Protein AF-A0A3C1DEY9-F1 (afdb_monomer_lite)

Structure (mmCIF, N/CA/C/O backbone):
data_AF-A0A3C1DEY9-F1
#
_entry.id   AF-A0A3C1DEY9-F1
#
loop_
_atom_site.group_PDB
_atom_site.id
_atom_site.type_symbol
_atom_site.label_atom_id
_atom_site.label_alt_id
_atom_site.label_comp_id
_atom_site.label_asym_id
_atom_site.label_entity_id
_atom_site.label_seq_id
_atom_site.pdbx_PDB_ins_code
_atom_site.Cartn_x
_atom_site.Cartn_y
_atom_site.Cartn_z
_atom_site.occupancy
_atom_site.B_iso_or_equiv
_atom_site.auth_seq_id
_atom_site.auth_comp_id
_atom_site.auth_asym_id
_atom_site.auth_atom_id
_atom_site.pdbx_PDB_model_num
ATOM 1 N N . MET A 1 1 ? -14.483 -5.234 -18.537 1.00 51.56 1 MET A N 1
ATOM 2 C CA . MET A 1 1 ? -13.627 -6.431 -18.690 1.00 51.56 1 MET A CA 1
ATOM 3 C C . MET A 1 1 ? -12.229 -5.991 -18.308 1.00 51.56 1 MET A C 1
ATOM 5 O O . MET A 1 1 ? -11.799 -4.978 -18.837 1.00 51.56 1 MET A O 1
ATOM 9 N N . PHE A 1 2 ? -11.578 -6.647 -17.345 1.00 63.66 2 PHE A N 1
ATOM 10 C CA . PHE A 1 2 ? -10.194 -6.315 -16.998 1.00 63.66 2 PHE A CA 1
ATOM 11 C C . PHE A 1 2 ? -9.301 -6.961 -18.046 1.00 63.66 2 PHE A C 1
ATOM 13 O O . PHE A 1 2 ? -9.326 -8.178 -18.233 1.00 63.66 2 PHE A O 1
ATOM 20 N N . GLU A 1 3 ? -8.592 -6.140 -18.804 1.00 71.00 3 GLU A N 1
ATOM 21 C CA . GLU A 1 3 ? -7.697 -6.625 -19.841 1.00 71.00 3 GLU A CA 1
ATOM 22 C C . GLU A 1 3 ? -6.324 -6.835 -19.210 1.00 71.00 3 GLU A C 1
ATOM 24 O O . GLU A 1 3 ? -5.733 -5.907 -18.662 1.00 71.00 3 GLU A O 1
ATOM 29 N N . ASN A 1 4 ? -5.811 -8.067 -19.277 1.00 87.88 4 ASN A N 1
ATOM 30 C CA . ASN A 1 4 ? -4.454 -8.432 -18.856 1.00 87.88 4 ASN A CA 1
ATOM 31 C C . ASN A 1 4 ? -3.419 -7.877 -19.851 1.00 87.88 4 ASN A C 1
ATOM 33 O O . ASN A 1 4 ? -2.656 -8.615 -20.478 1.00 87.88 4 ASN A O 1
ATOM 37 N N . ARG A 1 5 ? -3.458 -6.561 -20.057 1.00 87.31 5 ARG A N 1
ATOM 38 C CA . ARG A 1 5 ? -2.679 -5.847 -21.053 1.00 87.31 5 ARG A CA 1
ATOM 39 C C . ARG A 1 5 ? -1.307 -5.519 -20.489 1.00 87.31 5 ARG A C 1
ATOM 41 O O . ARG A 1 5 ? -1.174 -4.888 -19.445 1.00 87.31 5 ARG A O 1
ATOM 48 N N . GLN A 1 6 ? -0.280 -5.924 -21.219 1.00 86.75 6 GLN A N 1
ATOM 49 C CA . GLN A 1 6 ? 1.092 -5.549 -20.918 1.00 86.75 6 GLN A CA 1
ATOM 50 C C . GLN A 1 6 ? 1.348 -4.109 -21.377 1.00 86.75 6 GLN A C 1
ATOM 52 O O . GLN A 1 6 ? 1.085 -3.772 -22.532 1.00 86.75 6 GLN A O 1
ATOM 57 N N . LEU A 1 7 ? 1.866 -3.269 -20.477 1.00 85.06 7 LEU A N 1
ATOM 58 C CA . LEU A 1 7 ? 2.210 -1.877 -20.787 1.00 85.06 7 LEU A CA 1
ATOM 59 C C . LEU A 1 7 ? 3.658 -1.750 -21.277 1.00 85.06 7 LEU A C 1
ATOM 61 O O . LEU A 1 7 ? 3.908 -1.174 -22.334 1.00 85.06 7 LEU A O 1
ATOM 65 N N . PHE A 1 8 ? 4.608 -2.300 -20.518 1.00 86.12 8 PHE A N 1
ATOM 66 C CA . PHE A 1 8 ? 6.038 -2.291 -20.827 1.00 86.12 8 PHE A CA 1
ATOM 67 C C . PHE A 1 8 ? 6.768 -3.386 -20.047 1.00 86.12 8 PHE A C 1
ATOM 69 O O . PHE A 1 8 ? 6.361 -3.752 -18.944 1.00 86.12 8 PHE A O 1
ATOM 76 N N . ASP A 1 9 ? 7.865 -3.867 -20.622 1.00 91.38 9 ASP A N 1
ATOM 77 C CA . ASP A 1 9 ? 8.868 -4.673 -19.939 1.00 91.38 9 ASP A CA 1
ATOM 78 C C . ASP A 1 9 ? 9.955 -3.761 -19.383 1.00 91.38 9 ASP A C 1
ATOM 80 O O . ASP A 1 9 ? 10.399 -2.806 -20.028 1.00 91.38 9 ASP A O 1
ATOM 84 N N . PHE A 1 10 ? 10.409 -4.051 -18.171 1.00 93.88 10 PHE A N 1
ATOM 85 C CA . PHE A 1 10 ? 11.432 -3.264 -17.505 1.00 93.88 10 PHE A CA 1
ATOM 86 C C . PHE A 1 10 ? 12.257 -4.125 -16.557 1.00 93.88 10 PHE A C 1
ATOM 88 O O . PHE A 1 10 ? 11.816 -5.169 -16.082 1.00 93.88 10 PHE A O 1
ATOM 95 N N . GLU A 1 11 ? 13.457 -3.653 -16.258 1.00 96.38 11 GLU A N 1
ATOM 96 C CA . GLU A 1 11 ? 14.265 -4.151 -15.152 1.00 96.38 11 GLU A CA 1
ATOM 97 C C . GLU A 1 11 ? 14.227 -3.155 -13.994 1.00 96.38 11 GLU A C 1
ATOM 99 O O . GLU A 1 11 ? 14.067 -1.945 -14.191 1.00 96.38 11 GLU A O 1
ATOM 104 N N . VAL A 1 12 ? 14.394 -3.664 -12.779 1.00 97.06 12 VAL A N 1
ATOM 105 C CA . VAL A 1 12 ? 14.410 -2.875 -11.551 1.00 97.06 12 VAL A CA 1
ATOM 106 C C . VAL A 1 12 ? 15.446 -3.448 -10.596 1.00 97.06 12 VAL A C 1
ATOM 108 O O . VAL A 1 12 ? 15.517 -4.657 -10.397 1.00 97.06 12 VAL A O 1
ATOM 111 N N . GLU A 1 13 ? 16.253 -2.576 -10.002 1.00 97.50 13 GLU A N 1
ATOM 112 C CA . GLU A 1 13 ? 17.138 -2.919 -8.892 1.00 97.50 13 GLU A CA 1
ATOM 113 C C . GLU A 1 13 ? 16.317 -2.938 -7.592 1.00 97.50 13 GLU A C 1
ATOM 115 O O . GLU A 1 13 ? 15.860 -1.868 -7.175 1.00 97.50 13 GLU A O 1
ATOM 120 N N . PRO A 1 14 ? 16.111 -4.100 -6.937 1.00 96.31 14 PRO A N 1
ATOM 121 C CA . PRO A 1 14 ? 15.191 -4.202 -5.805 1.00 96.31 14 PRO A CA 1
ATOM 122 C C . PRO A 1 14 ? 15.548 -3.264 -4.654 1.00 96.31 14 PRO A C 1
ATOM 124 O O . PRO A 1 14 ? 14.669 -2.600 -4.129 1.00 96.31 14 PRO A O 1
ATOM 127 N N . GLU A 1 15 ? 16.832 -3.126 -4.314 1.00 95.31 15 GLU A N 1
ATOM 128 C CA . GLU A 1 15 ? 17.271 -2.315 -3.170 1.00 95.31 15 GLU A CA 1
ATOM 129 C C . GLU A 1 15 ? 17.019 -0.811 -3.353 1.00 95.31 15 GLU A C 1
ATOM 131 O O . GLU A 1 15 ? 16.688 -0.107 -2.398 1.00 95.31 15 GLU A O 1
ATOM 136 N N . THR A 1 16 ? 17.178 -0.295 -4.576 1.00 94.88 16 THR A N 1
ATOM 137 C CA . THR A 1 16 ? 17.128 1.153 -4.842 1.00 94.88 16 THR A CA 1
ATOM 138 C C . THR A 1 16 ? 15.859 1.589 -5.572 1.00 94.88 16 THR A C 1
ATOM 140 O O . THR A 1 16 ? 15.564 2.790 -5.641 1.00 94.88 16 THR A O 1
ATOM 143 N N . GLY A 1 17 ? 15.132 0.650 -6.179 1.00 96.31 17 GLY A N 1
ATOM 144 C CA . GLY A 1 17 ? 14.029 0.895 -7.104 1.00 96.31 17 GLY A CA 1
ATOM 145 C C . GLY A 1 17 ? 14.421 1.610 -8.393 1.00 96.31 17 GLY A C 1
ATOM 146 O O . GLY A 1 17 ? 13.546 2.137 -9.079 1.00 96.31 17 GLY A O 1
ATOM 147 N N . LYS A 1 18 ? 15.718 1.687 -8.722 1.00 97.25 18 LYS A N 1
ATOM 148 C CA . LYS A 1 18 ? 16.167 2.203 -10.017 1.00 97.25 18 LYS A CA 1
ATOM 149 C C . LYS A 1 18 ? 15.667 1.266 -11.109 1.00 97.25 18 LYS A C 1
ATOM 151 O O . LYS A 1 18 ? 15.978 0.080 -11.086 1.00 97.25 18 LYS A O 1
ATOM 156 N N . ALA A 1 19 ? 14.911 1.811 -12.053 1.00 95.50 19 ALA A N 1
ATOM 157 C CA . ALA A 1 19 ? 14.259 1.040 -13.096 1.00 95.50 19 ALA A CA 1
ATOM 158 C C . ALA A 1 19 ? 14.648 1.527 -14.494 1.00 95.50 19 ALA A C 1
ATOM 160 O O . ALA A 1 19 ? 14.899 2.719 -14.711 1.00 95.50 19 ALA A O 1
ATOM 161 N N . ARG A 1 20 ? 14.682 0.592 -15.443 1.00 94.44 20 ARG A N 1
ATOM 162 C CA . ARG A 1 20 ? 14.975 0.849 -16.853 1.00 94.44 20 ARG A CA 1
ATOM 163 C C . ARG A 1 20 ? 14.011 0.068 -17.732 1.00 94.44 20 ARG A C 1
ATOM 165 O O . ARG A 1 20 ? 13.875 -1.139 -17.579 1.00 94.44 20 ARG A O 1
ATOM 172 N N . VAL A 1 21 ? 13.378 0.758 -18.672 1.00 90.62 21 VAL A N 1
ATOM 173 C CA . VAL A 1 21 ? 12.510 0.130 -19.669 1.00 90.62 21 VAL A CA 1
ATOM 174 C C . VAL A 1 21 ? 13.354 -0.681 -20.651 1.00 90.62 21 VAL A C 1
ATOM 176 O O . VAL A 1 21 ? 14.412 -0.232 -21.100 1.00 90.62 21 VAL A O 1
ATOM 179 N N . LEU A 1 22 ? 12.888 -1.892 -20.936 1.00 90.69 22 LEU A N 1
ATOM 180 C CA . LEU A 1 22 ? 13.461 -2.816 -21.910 1.00 90.69 22 LEU A CA 1
ATOM 181 C C . LEU A 1 22 ? 12.685 -2.743 -23.224 1.00 90.69 22 LEU A C 1
ATOM 183 O O . LEU A 1 22 ? 13.294 -2.579 -24.277 1.00 90.69 22 LEU A O 1
ATOM 187 N N . ASP A 1 23 ? 11.357 -2.813 -23.135 1.00 82.69 23 ASP A N 1
ATOM 188 C CA . ASP A 1 23 ? 10.440 -2.710 -24.267 1.00 82.69 23 ASP A CA 1
ATOM 189 C C . ASP A 1 23 ? 9.136 -2.026 -23.827 1.00 82.69 23 ASP A C 1
ATOM 191 O O . ASP A 1 23 ? 8.697 -2.182 -22.689 1.00 82.69 23 ASP A O 1
ATOM 195 N N . ALA A 1 24 ? 8.512 -1.256 -24.714 1.00 71.50 24 ALA A N 1
ATOM 196 C CA . ALA A 1 24 ? 7.248 -0.558 -24.465 1.00 71.50 24 ALA A CA 1
ATOM 197 C C . ALA A 1 24 ? 6.265 -0.836 -25.614 1.00 71.50 24 ALA A C 1
ATOM 199 O O . ALA A 1 24 ? 5.925 0.071 -26.377 1.00 71.50 24 ALA A O 1
ATOM 200 N N . PRO A 1 25 ? 5.810 -2.093 -25.767 1.00 60.09 25 PRO A N 1
ATOM 201 C CA . PRO A 1 25 ? 5.144 -2.561 -26.979 1.00 60.09 25 PRO A CA 1
ATOM 202 C C . PRO A 1 25 ? 3.767 -1.928 -27.230 1.00 60.09 25 PRO A C 1
ATOM 204 O O . PRO A 1 25 ? 3.191 -2.145 -28.295 1.00 60.09 25 PRO A O 1
ATOM 207 N N . CYS A 1 26 ? 3.194 -1.183 -26.273 1.00 56.75 26 CYS A N 1
ATOM 208 C CA . CYS A 1 26 ? 1.772 -0.847 -26.335 1.00 56.75 26 CYS A CA 1
ATOM 209 C C . CYS A 1 26 ? 1.335 0.507 -25.774 1.00 56.75 26 CYS A C 1
ATOM 211 O O . CYS A 1 26 ? 0.144 0.655 -25.537 1.00 56.75 26 CYS A O 1
ATOM 213 N N . ALA A 1 27 ? 2.206 1.492 -25.568 1.00 56.19 27 ALA A N 1
ATOM 214 C CA . ALA A 1 27 ? 1.789 2.692 -24.845 1.00 56.19 27 ALA A CA 1
ATOM 215 C C . ALA A 1 27 ? 1.898 3.970 -25.703 1.00 56.19 27 ALA A C 1
ATOM 217 O O . ALA A 1 27 ? 2.958 4.597 -25.722 1.00 56.19 27 ALA A O 1
ATOM 218 N N . PRO A 1 28 ? 0.839 4.381 -26.436 1.00 61.03 28 PRO A N 1
ATOM 219 C CA . PRO A 1 28 ? 0.779 5.742 -26.966 1.00 61.03 28 PRO A CA 1
ATOM 220 C C . PRO A 1 28 ? 0.885 6.741 -25.802 1.00 61.03 28 PRO A C 1
ATOM 222 O O . PRO A 1 28 ? 0.398 6.457 -24.707 1.00 61.03 28 PRO A O 1
ATOM 225 N N . ASP A 1 29 ? 1.485 7.914 -26.031 1.00 60.84 29 ASP A N 1
ATOM 226 C CA . ASP A 1 29 ? 1.840 8.897 -24.987 1.00 60.84 29 ASP A CA 1
ATOM 227 C C . AS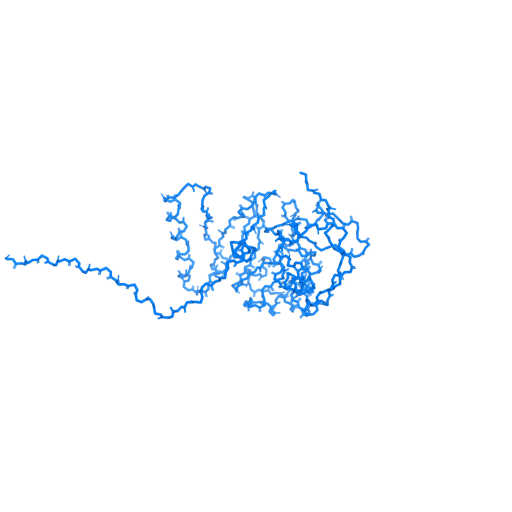P A 1 29 ? 0.724 9.177 -23.952 1.00 60.84 29 ASP A C 1
ATOM 229 O O . ASP A 1 29 ? 1.000 9.415 -22.775 1.00 60.84 29 ASP A O 1
ATOM 233 N N . GLY A 1 30 ? -0.549 9.114 -24.365 1.00 62.16 30 GLY A N 1
ATOM 234 C CA . GLY A 1 30 ? -1.712 9.318 -23.493 1.00 62.16 30 GLY A CA 1
ATOM 235 C C . GLY A 1 30 ? -1.928 8.241 -22.418 1.00 62.16 30 GLY A C 1
ATOM 236 O O . GLY A 1 30 ? -2.413 8.563 -21.335 1.00 62.16 30 GLY A O 1
ATOM 237 N N . GLU A 1 31 ? -1.549 6.987 -22.672 1.00 65.88 31 GLU A N 1
ATOM 238 C CA . GLU A 1 31 ? -1.699 5.880 -21.712 1.00 65.88 31 GLU A CA 1
ATOM 239 C C . GLU A 1 31 ? -0.545 5.817 -20.706 1.00 65.88 31 GLU A C 1
ATOM 241 O O . GLU A 1 31 ? -0.745 5.497 -19.539 1.00 65.88 31 GLU A O 1
ATOM 246 N N . LEU A 1 32 ? 0.673 6.186 -21.111 1.00 69.94 32 LEU A N 1
ATOM 247 C CA . LEU A 1 32 ? 1.770 6.365 -20.153 1.00 69.94 32 LEU A CA 1
ATOM 248 C C . LEU A 1 32 ? 1.471 7.530 -19.207 1.00 69.94 32 LEU A C 1
ATOM 250 O O . LEU A 1 32 ? 1.733 7.452 -18.005 1.00 69.94 32 LEU A O 1
ATOM 254 N N . ALA A 1 33 ? 0.845 8.585 -19.728 1.00 67.38 33 ALA A N 1
ATOM 255 C CA . ALA A 1 33 ? 0.454 9.725 -18.922 1.00 67.38 33 ALA A CA 1
ATOM 256 C C . ALA A 1 33 ? -0.589 9.362 -17.845 1.00 67.38 33 ALA A C 1
ATOM 258 O O . ALA A 1 33 ? -0.490 9.893 -16.737 1.00 67.38 33 ALA A O 1
ATOM 259 N N . SER A 1 34 ? -1.539 8.448 -18.103 1.00 66.56 34 SER A N 1
ATOM 260 C CA . SER A 1 34 ? -2.565 8.064 -17.111 1.00 66.56 34 SER A CA 1
ATOM 261 C C . SER A 1 34 ? -1.973 7.373 -15.876 1.00 66.56 34 SER A C 1
ATOM 263 O O . SER A 1 34 ? -2.418 7.620 -14.755 1.00 66.56 34 SER A O 1
ATOM 265 N N . ILE A 1 35 ? -0.879 6.625 -16.042 1.00 73.19 35 ILE A N 1
ATOM 266 C CA . ILE A 1 35 ? -0.102 6.047 -14.930 1.00 73.19 35 ILE A CA 1
ATOM 267 C C . ILE A 1 35 ? 0.986 6.980 -14.382 1.00 73.19 35 ILE A C 1
ATOM 269 O O . ILE A 1 35 ? 1.757 6.608 -13.494 1.00 73.19 35 ILE A O 1
ATOM 273 N N . GLY A 1 36 ? 1.033 8.223 -14.867 1.00 69.62 36 GLY A N 1
ATOM 274 C CA . GLY A 1 36 ? 1.968 9.250 -14.418 1.00 69.62 36 GLY A CA 1
ATOM 275 C C . GLY A 1 36 ? 3.395 9.073 -14.938 1.00 69.62 36 GLY A C 1
ATOM 276 O O . GLY A 1 36 ? 4.329 9.579 -14.305 1.00 69.62 36 GLY A O 1
ATOM 277 N N . LEU A 1 37 ? 3.576 8.366 -16.057 1.00 76.12 37 LEU A N 1
ATOM 278 C CA . LEU A 1 37 ? 4.854 8.244 -16.746 1.00 76.12 37 LEU A CA 1
ATOM 279 C C . LEU A 1 37 ? 5.014 9.355 -17.790 1.00 76.12 37 LEU A C 1
ATOM 281 O O . LEU A 1 37 ? 4.235 9.486 -18.729 1.00 76.12 37 LEU A O 1
ATOM 285 N N . ASP A 1 38 ? 6.053 10.164 -17.602 1.00 71.19 38 ASP A N 1
ATOM 286 C CA . ASP A 1 38 ? 6.474 11.190 -18.551 1.00 71.19 38 ASP A CA 1
ATOM 287 C C . ASP A 1 38 ? 7.343 10.552 -19.645 1.00 71.19 38 ASP A C 1
ATOM 289 O O . ASP A 1 38 ? 8.407 9.992 -19.362 1.00 71.19 38 ASP A O 1
ATOM 293 N N . CYS A 1 39 ? 6.892 10.654 -20.896 1.00 68.94 39 CYS A N 1
ATOM 294 C CA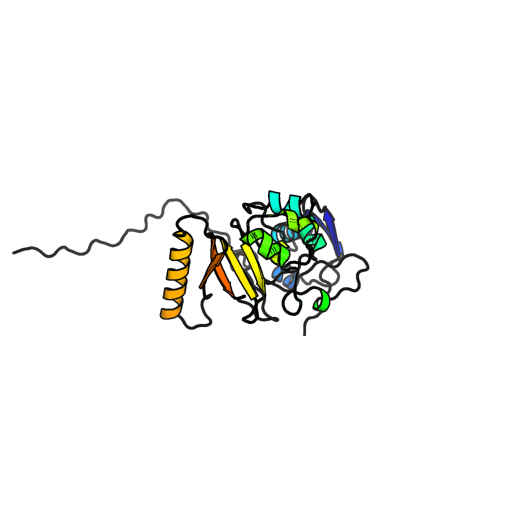 . CYS A 1 39 ? 7.555 10.056 -22.054 1.00 68.94 39 CYS A CA 1
ATOM 295 C C . CYS A 1 39 ? 8.894 10.736 -22.394 1.00 68.94 39 CYS A C 1
ATOM 297 O O . CYS A 1 39 ? 9.731 10.132 -23.062 1.00 68.94 39 CYS A O 1
ATOM 299 N N . SER A 1 40 ? 9.148 11.957 -21.901 1.00 75.06 40 SER A N 1
ATOM 300 C CA . SER A 1 40 ? 10.415 12.666 -22.138 1.00 75.06 40 SER A CA 1
ATOM 301 C C . SER A 1 40 ? 11.614 12.012 -21.438 1.00 75.06 40 SER A C 1
ATOM 303 O O . SER A 1 40 ? 12.744 12.112 -21.918 1.00 75.06 40 SER A O 1
ATOM 305 N N . ASN A 1 41 ? 11.383 11.314 -20.318 1.00 83.19 41 ASN A N 1
ATOM 306 C CA . ASN A 1 41 ? 12.386 10.496 -19.638 1.00 83.19 41 ASN A CA 1
ATOM 307 C C . ASN A 1 41 ? 11.726 9.317 -18.914 1.00 83.19 41 ASN A C 1
ATOM 309 O O . ASN A 1 41 ? 11.538 9.317 -17.690 1.00 83.19 41 ASN A O 1
ATOM 313 N N . LEU A 1 42 ? 11.415 8.286 -19.695 1.00 84.00 42 LEU A N 1
ATOM 314 C CA . LEU A 1 42 ? 10.648 7.137 -19.236 1.00 84.00 42 LEU A CA 1
ATOM 315 C C . LEU A 1 42 ? 11.327 6.369 -18.086 1.00 84.00 42 LEU A C 1
ATOM 317 O O . LEU A 1 42 ? 10.661 5.995 -17.126 1.00 84.00 42 LEU A O 1
ATOM 321 N N . ASN A 1 43 ? 12.655 6.203 -18.108 1.00 89.88 43 ASN A N 1
ATOM 322 C CA . ASN A 1 43 ? 13.388 5.501 -17.042 1.00 89.88 43 ASN A CA 1
ATOM 323 C C . ASN A 1 43 ? 13.308 6.237 -15.695 1.00 89.88 43 ASN A C 1
ATOM 325 O O . ASN A 1 43 ? 13.108 5.620 -14.644 1.00 89.88 43 ASN A O 1
ATOM 329 N N . ALA A 1 44 ? 13.449 7.566 -15.709 1.00 89.31 44 ALA A N 1
ATOM 330 C CA . ALA A 1 44 ? 13.334 8.371 -14.496 1.00 89.31 44 ALA A CA 1
ATOM 331 C C . ALA A 1 44 ? 11.896 8.375 -13.961 1.00 89.31 44 ALA A C 1
ATOM 333 O O . ALA A 1 44 ? 11.685 8.254 -12.750 1.00 89.31 44 ALA A O 1
ATOM 334 N N . ALA A 1 45 ? 10.910 8.475 -14.857 1.00 86.50 45 ALA A N 1
ATOM 335 C CA . ALA A 1 45 ? 9.502 8.403 -14.499 1.00 86.50 45 ALA A CA 1
ATOM 336 C C . ALA A 1 45 ? 9.141 7.032 -13.901 1.00 86.50 45 ALA A C 1
ATOM 338 O O . ALA A 1 45 ? 8.520 6.975 -12.840 1.00 86.50 45 ALA A O 1
ATOM 339 N N . LEU A 1 46 ? 9.615 5.940 -14.505 1.00 90.31 46 LEU A N 1
ATOM 340 C CA . LEU A 1 46 ? 9.395 4.582 -14.017 1.00 90.31 46 LEU A CA 1
ATOM 341 C C . LEU A 1 46 ? 10.069 4.341 -12.665 1.00 90.31 46 LEU A C 1
ATOM 343 O O . LEU A 1 46 ? 9.433 3.834 -11.746 1.00 90.31 46 LEU A O 1
ATOM 347 N N . THR A 1 47 ? 11.319 4.779 -12.496 1.00 94.12 47 THR A N 1
ATOM 348 C CA . THR A 1 47 ? 12.020 4.723 -11.200 1.00 94.12 47 THR A CA 1
ATOM 349 C C . THR A 1 47 ? 11.208 5.421 -10.106 1.00 94.12 47 THR A C 1
ATOM 351 O O . THR A 1 47 ? 11.084 4.932 -8.982 1.00 94.12 47 THR A O 1
ATOM 354 N N . LYS A 1 48 ? 10.618 6.579 -10.420 1.00 91.25 48 LYS A N 1
ATOM 355 C CA . LYS A 1 48 ? 9.744 7.297 -9.489 1.00 91.25 48 LYS A CA 1
ATOM 356 C C . LYS A 1 48 ? 8.448 6.526 -9.222 1.00 91.25 48 LYS A C 1
ATOM 358 O O . LYS A 1 48 ? 8.024 6.467 -8.069 1.00 91.25 48 LYS A O 1
ATOM 363 N N . LEU A 1 49 ? 7.830 5.941 -10.247 1.00 90.19 49 LEU A N 1
ATOM 364 C CA . LEU A 1 49 ? 6.617 5.138 -10.102 1.00 90.19 49 LEU A CA 1
ATOM 365 C C . LEU A 1 49 ? 6.867 3.948 -9.170 1.00 90.19 49 LEU A C 1
ATOM 367 O O . LEU A 1 49 ? 6.198 3.858 -8.148 1.00 90.19 49 LEU A O 1
ATOM 371 N N . VAL A 1 50 ? 7.886 3.129 -9.441 1.00 93.88 50 VAL A N 1
ATOM 372 C CA . VAL A 1 50 ? 8.275 1.970 -8.615 1.00 93.88 50 VAL A CA 1
ATOM 373 C C . VAL A 1 50 ? 8.462 2.362 -7.147 1.00 93.88 50 VAL A C 1
ATOM 375 O O . VAL A 1 50 ? 7.859 1.765 -6.257 1.00 93.88 50 VAL A O 1
ATOM 378 N N . ARG A 1 51 ? 9.228 3.428 -6.884 1.00 93.88 51 ARG A N 1
ATOM 379 C CA . ARG A 1 51 ? 9.477 3.918 -5.517 1.00 93.88 51 ARG A CA 1
ATOM 380 C C . ARG A 1 51 ? 8.222 4.429 -4.818 1.00 93.88 51 ARG A C 1
ATOM 382 O O . ARG A 1 51 ? 8.105 4.303 -3.605 1.00 93.88 51 ARG A O 1
ATOM 389 N N . THR A 1 52 ? 7.304 5.051 -5.557 1.00 89.81 52 THR A N 1
ATOM 390 C CA . THR A 1 52 ? 6.053 5.577 -4.981 1.00 89.81 52 THR A CA 1
ATOM 391 C C . THR A 1 52 ? 4.956 4.523 -4.861 1.00 89.81 52 THR A C 1
ATOM 393 O O . THR A 1 52 ? 4.060 4.699 -4.041 1.00 89.81 52 THR A O 1
ATOM 396 N N . ARG A 1 53 ? 5.053 3.426 -5.620 1.00 91.38 53 ARG A N 1
ATOM 397 C CA . ARG A 1 53 ? 4.236 2.207 -5.511 1.00 91.38 53 ARG A CA 1
ATOM 398 C C . ARG A 1 53 ? 4.850 1.179 -4.554 1.00 91.38 53 ARG A C 1
ATOM 400 O O . ARG A 1 53 ? 4.709 -0.019 -4.749 1.00 91.38 53 ARG A O 1
ATOM 407 N N . SER A 1 54 ? 5.566 1.650 -3.545 1.00 95.50 54 SER A N 1
ATOM 408 C CA . SER A 1 54 ? 6.121 0.829 -2.471 1.00 95.50 54 SER A CA 1
ATOM 409 C C . SER A 1 54 ? 5.726 1.449 -1.136 1.00 95.50 54 SER A C 1
ATOM 411 O O . SER A 1 54 ? 5.341 2.626 -1.090 1.00 95.50 54 SER A O 1
ATOM 413 N N . ILE A 1 55 ? 5.841 0.692 -0.042 1.00 95.69 55 ILE A N 1
ATOM 414 C CA . ILE A 1 55 ? 5.591 1.217 1.302 1.00 95.69 55 ILE A CA 1
ATOM 415 C C . ILE A 1 55 ? 6.396 2.505 1.477 1.00 95.69 55 ILE A C 1
ATOM 417 O O . ILE A 1 55 ? 7.585 2.578 1.168 1.00 95.69 55 ILE A O 1
ATOM 421 N N . SER A 1 56 ? 5.720 3.547 1.959 1.00 94.56 56 SER A N 1
ATOM 422 C CA . SER A 1 56 ? 6.321 4.867 2.130 1.00 94.56 56 SER A CA 1
ATOM 423 C C . SER A 1 56 ? 7.609 4.791 2.954 1.00 94.56 56 SER A C 1
ATOM 425 O O . SER A 1 56 ? 7.568 4.375 4.108 1.00 94.56 56 SER A O 1
ATOM 427 N N . SER A 1 57 ? 8.712 5.329 2.422 1.00 93.38 57 SER A N 1
ATOM 428 C CA . SER A 1 57 ? 10.010 5.416 3.117 1.00 93.38 57 SER A CA 1
ATOM 429 C C . SER A 1 57 ? 9.945 6.159 4.456 1.00 93.38 57 SER A C 1
ATOM 431 O O . SER A 1 57 ? 10.783 5.963 5.325 1.00 93.38 57 SER A O 1
ATOM 433 N N . ASN A 1 58 ? 8.948 7.032 4.619 1.00 93.50 58 ASN A N 1
ATOM 434 C CA . ASN A 1 58 ? 8.727 7.808 5.837 1.00 93.50 58 ASN A CA 1
ATOM 435 C C . ASN A 1 58 ? 7.717 7.145 6.782 1.00 93.50 58 ASN A C 1
ATOM 437 O O . ASN A 1 58 ? 7.201 7.819 7.670 1.00 93.50 58 ASN A O 1
ATOM 441 N N . ARG A 1 59 ? 7.324 5.890 6.552 1.00 96.75 59 ARG A N 1
ATOM 442 C CA . ARG A 1 59 ? 6.403 5.174 7.437 1.00 96.75 59 ARG A CA 1
ATOM 443 C C . ARG A 1 59 ? 7.098 4.884 8.777 1.00 96.75 59 ARG A C 1
ATOM 445 O O . ARG A 1 59 ? 8.253 4.478 8.782 1.00 96.75 59 ARG A O 1
ATOM 452 N N . VAL A 1 60 ? 6.408 5.131 9.896 1.00 96.81 60 VAL A N 1
ATOM 453 C CA . VAL A 1 60 ? 6.998 5.070 11.254 1.00 96.81 60 VAL A CA 1
ATOM 454 C C . VAL A 1 60 ? 7.550 3.699 11.632 1.00 96.81 60 VAL A C 1
ATOM 456 O O . VAL A 1 60 ? 8.501 3.634 12.393 1.00 96.81 60 VAL A O 1
ATOM 459 N N . ASP A 1 61 ? 6.931 2.644 11.118 1.00 97.19 61 ASP A N 1
ATOM 460 C CA . ASP A 1 61 ? 7.179 1.230 11.403 1.00 97.19 61 ASP A CA 1
ATOM 461 C C . ASP A 1 61 ? 7.795 0.497 10.198 1.00 97.19 61 ASP A C 1
ATOM 463 O O . ASP A 1 61 ? 7.670 -0.717 10.069 1.00 97.19 61 ASP A O 1
ATOM 467 N N . LEU A 1 62 ? 8.393 1.232 9.248 1.00 97.88 62 LEU A N 1
ATOM 468 C CA . LEU A 1 62 ? 8.962 0.614 8.048 1.00 97.88 62 LEU A CA 1
ATOM 469 C C . LEU A 1 62 ? 10.098 -0.353 8.392 1.00 97.88 62 LEU A C 1
ATOM 471 O O . LEU A 1 62 ? 10.167 -1.416 7.790 1.00 97.88 62 LEU A O 1
ATOM 475 N N . GLY A 1 63 ? 10.977 0.009 9.331 1.00 98.19 63 GLY A N 1
ATOM 476 C CA . GLY A 1 63 ? 12.121 -0.827 9.701 1.00 98.19 63 GLY A CA 1
ATOM 477 C C . GLY A 1 63 ? 11.675 -2.192 10.217 1.00 98.19 63 GLY A C 1
ATOM 478 O O . GLY A 1 63 ? 12.137 -3.212 9.720 1.00 98.19 63 GLY A O 1
ATOM 479 N N . GLU A 1 64 ? 10.703 -2.197 11.125 1.00 98.38 64 GLU A N 1
ATOM 480 C CA . GLU A 1 64 ? 10.127 -3.402 11.717 1.00 98.38 64 GLU A CA 1
ATOM 481 C C . GLU A 1 64 ? 9.386 -4.260 10.683 1.00 98.38 64 GLU A C 1
ATOM 483 O O . GLU A 1 64 ? 9.444 -5.485 10.741 1.00 98.38 64 GLU A O 1
ATOM 488 N N . ILE A 1 65 ? 8.718 -3.634 9.705 1.00 98.31 65 ILE A N 1
ATOM 489 C CA . ILE A 1 65 ? 8.092 -4.357 8.589 1.00 98.31 65 ILE A CA 1
ATOM 490 C C . ILE A 1 65 ? 9.158 -5.047 7.731 1.00 98.31 65 ILE A C 1
ATOM 492 O O . ILE A 1 65 ? 9.020 -6.230 7.430 1.00 98.31 65 ILE A O 1
ATOM 496 N N . LEU A 1 66 ? 10.212 -4.328 7.330 1.00 98.31 66 LEU A N 1
ATOM 497 C CA . LEU A 1 66 ? 11.262 -4.884 6.470 1.00 98.31 66 LEU A CA 1
ATOM 498 C C . LEU A 1 66 ? 12.033 -6.008 7.169 1.00 98.31 66 LEU A C 1
ATOM 500 O O . LEU A 1 66 ? 12.265 -7.053 6.565 1.00 98.31 66 LEU A O 1
ATOM 504 N N . GLU A 1 67 ? 12.370 -5.816 8.445 1.00 98.44 67 GLU A N 1
ATOM 505 C CA . GLU A 1 67 ? 12.993 -6.843 9.280 1.00 98.44 67 GLU A CA 1
ATOM 506 C C . GLU A 1 67 ? 12.084 -8.066 9.427 1.00 98.44 67 GLU A C 1
ATOM 508 O O . GLU A 1 67 ? 12.535 -9.189 9.212 1.00 98.44 67 GLU A O 1
ATOM 513 N N . GLY A 1 68 ? 10.794 -7.850 9.701 1.00 97.94 68 GLY A N 1
ATOM 514 C CA . GLY A 1 68 ? 9.808 -8.917 9.832 1.00 97.94 68 GLY A CA 1
ATOM 515 C C . GLY A 1 68 ? 9.668 -9.775 8.572 1.00 97.94 68 GLY A C 1
ATOM 516 O O . GLY A 1 68 ? 9.611 -10.993 8.678 1.00 97.94 68 GLY A O 1
ATOM 517 N N . PHE A 1 69 ? 9.676 -9.169 7.381 1.00 98.12 69 PHE A N 1
ATOM 518 C CA . PHE A 1 69 ? 9.675 -9.903 6.106 1.00 98.12 69 PHE A CA 1
ATOM 519 C C . PHE A 1 69 ? 11.058 -10.432 5.685 1.00 98.12 69 PHE A C 1
ATOM 521 O O . PHE A 1 69 ? 11.156 -11.173 4.709 1.00 98.12 69 PHE A O 1
ATOM 528 N N . GLY A 1 70 ? 12.138 -10.047 6.373 1.00 97.75 70 GLY A N 1
ATOM 529 C CA . GLY A 1 70 ? 13.505 -10.428 6.008 1.00 97.75 70 GLY A CA 1
ATOM 530 C C . GLY A 1 70 ? 14.008 -9.802 4.700 1.00 97.75 70 GLY A C 1
ATOM 531 O O . GLY A 1 70 ? 14.861 -10.385 4.031 1.00 97.75 70 GLY A O 1
ATOM 532 N N . VAL A 1 71 ? 13.494 -8.627 4.323 1.00 97.75 71 VAL A N 1
ATOM 533 C CA . VAL A 1 71 ? 13.835 -7.920 3.074 1.00 97.75 71 VAL A CA 1
ATOM 534 C C . VAL A 1 71 ? 14.625 -6.641 3.345 1.00 97.75 71 VAL A C 1
ATOM 536 O O . VAL A 1 71 ? 14.544 -6.041 4.415 1.00 97.75 71 VAL A O 1
ATOM 539 N N . ARG A 1 72 ? 15.405 -6.186 2.362 1.00 96.88 72 ARG A N 1
ATOM 540 C CA . ARG A 1 72 ? 16.304 -5.029 2.511 1.00 96.88 72 ARG A CA 1
ATOM 541 C C . ARG A 1 72 ? 15.652 -3.704 2.142 1.00 96.88 72 ARG A C 1
ATOM 543 O O . ARG A 1 72 ? 16.173 -2.645 2.488 1.00 96.88 72 ARG A O 1
ATOM 550 N N . SER A 1 73 ? 14.535 -3.734 1.418 1.00 97.69 73 SER A N 1
ATOM 551 C CA . SER A 1 73 ? 13.886 -2.516 0.936 1.00 97.69 73 SER A CA 1
ATOM 552 C C . SER A 1 73 ? 12.382 -2.676 0.725 1.00 97.69 73 SER A C 1
ATOM 554 O O . SER A 1 73 ? 11.873 -3.764 0.464 1.00 97.69 73 SER A O 1
ATOM 556 N N . ALA A 1 74 ? 11.664 -1.551 0.774 1.00 97.69 74 ALA A N 1
ATOM 557 C CA . ALA A 1 74 ? 10.231 -1.515 0.480 1.00 97.69 74 ALA A CA 1
ATOM 558 C C . ALA A 1 74 ? 9.913 -1.900 -0.973 1.00 97.69 74 ALA A C 1
ATOM 560 O O . ALA A 1 74 ? 8.834 -2.417 -1.243 1.00 97.69 74 ALA A O 1
ATOM 561 N N . VAL A 1 75 ? 10.840 -1.635 -1.898 1.00 98.06 75 VAL A N 1
ATOM 562 C CA . VAL A 1 75 ? 10.678 -1.988 -3.311 1.00 98.06 75 VAL A CA 1
ATOM 563 C C . VAL A 1 75 ? 10.819 -3.494 -3.501 1.00 98.06 75 VAL A C 1
ATOM 565 O O . VAL A 1 75 ? 9.997 -4.078 -4.192 1.00 98.06 75 VAL A O 1
ATOM 568 N N . GLU A 1 76 ? 11.802 -4.134 -2.864 1.00 98.00 76 GLU A N 1
ATOM 569 C CA . GLU A 1 76 ? 11.924 -5.598 -2.851 1.00 98.00 76 GLU A CA 1
ATOM 570 C C . GLU A 1 76 ? 10.634 -6.259 -2.347 1.00 98.00 76 GLU A C 1
ATOM 572 O O . GLU A 1 76 ? 10.084 -7.112 -3.041 1.00 98.00 76 GLU A O 1
ATOM 577 N N . LEU A 1 77 ? 10.087 -5.789 -1.220 1.00 98.00 77 LEU A N 1
ATOM 578 C CA . LEU A 1 77 ? 8.812 -6.287 -0.696 1.00 98.00 77 LEU A CA 1
ATOM 579 C C . LEU A 1 77 ? 7.646 -6.057 -1.674 1.00 98.00 77 LEU A C 1
ATOM 581 O O . LEU A 1 77 ? 6.839 -6.955 -1.898 1.00 98.00 77 LEU A O 1
ATOM 585 N N . ALA A 1 78 ? 7.572 -4.876 -2.296 1.00 97.75 78 ALA A N 1
ATOM 586 C CA . ALA A 1 78 ? 6.551 -4.584 -3.296 1.00 97.75 78 ALA A CA 1
ATOM 587 C C . ALA A 1 78 ? 6.671 -5.494 -4.529 1.00 97.75 78 ALA A C 1
ATOM 589 O O . ALA A 1 78 ? 5.657 -5.929 -5.057 1.00 97.75 78 ALA A O 1
ATOM 590 N N . LEU A 1 79 ? 7.885 -5.809 -4.987 1.00 97.06 79 LEU A N 1
ATOM 591 C CA . LEU A 1 79 ? 8.110 -6.719 -6.113 1.00 97.06 79 LEU A CA 1
ATOM 592 C C . LEU A 1 79 ? 7.721 -8.160 -5.772 1.00 97.06 79 LEU A C 1
ATOM 594 O O . LEU A 1 79 ? 7.153 -8.837 -6.627 1.00 97.06 79 LEU A O 1
ATOM 598 N N . MET A 1 80 ? 7.988 -8.606 -4.539 1.00 96.38 80 MET A N 1
ATOM 599 C CA . MET A 1 80 ? 7.570 -9.925 -4.056 1.00 96.38 80 MET A CA 1
ATOM 600 C C . MET A 1 80 ? 6.047 -10.081 -4.049 1.00 96.38 80 MET A C 1
ATOM 602 O O . MET A 1 80 ? 5.566 -11.124 -4.468 1.00 96.38 80 MET A O 1
ATOM 606 N N . GLY A 1 81 ? 5.306 -9.049 -3.631 1.00 96.25 81 GLY A N 1
ATOM 607 C CA . GLY A 1 81 ? 3.836 -9.040 -3.609 1.00 96.25 81 GLY A CA 1
ATOM 608 C C . GLY A 1 81 ? 3.179 -8.478 -4.874 1.00 96.25 81 GLY A C 1
ATOM 609 O O . GLY A 1 81 ? 2.108 -7.873 -4.812 1.00 96.25 81 GLY A O 1
ATOM 610 N N . HIS A 1 82 ? 3.853 -8.567 -6.025 1.00 96.75 82 HIS A N 1
ATOM 611 C CA . HIS A 1 82 ? 3.352 -8.100 -7.324 1.00 96.75 82 HIS A CA 1
ATOM 612 C C . HIS A 1 82 ? 3.041 -6.598 -7.442 1.00 96.75 82 HIS A C 1
ATOM 614 O O . HIS A 1 82 ? 2.497 -6.166 -8.452 1.00 96.75 82 HIS A O 1
ATOM 620 N N . GLY A 1 83 ? 3.348 -5.760 -6.454 1.00 96.00 83 GLY A N 1
ATOM 621 C CA . GLY A 1 83 ? 3.023 -4.330 -6.463 1.00 96.00 83 GLY A CA 1
ATOM 622 C C . GLY A 1 83 ? 1.532 -4.045 -6.675 1.00 96.00 83 GLY A C 1
ATOM 623 O O . GLY A 1 83 ? 1.179 -2.956 -7.151 1.00 96.00 83 GLY A O 1
ATOM 624 N N . ALA A 1 84 ? 0.680 -5.030 -6.373 1.00 95.50 84 ALA A N 1
ATOM 625 C CA . ALA A 1 84 ? -0.763 -4.928 -6.477 1.00 95.50 84 ALA A CA 1
ATOM 626 C C . ALA A 1 84 ? -1.297 -3.994 -5.380 1.00 95.50 84 ALA A C 1
ATOM 628 O O . ALA A 1 84 ? -0.715 -3.842 -4.302 1.00 95.50 84 ALA A O 1
ATOM 629 N N . SER A 1 85 ? -2.398 -3.310 -5.673 1.00 94.56 85 SER A N 1
ATOM 630 C CA . SER A 1 85 ? -2.950 -2.268 -4.810 1.00 94.56 85 SER A CA 1
ATOM 631 C C . SER A 1 85 ? -4.470 -2.363 -4.732 1.00 94.56 85 SER A C 1
ATOM 633 O O . SER A 1 85 ? -5.119 -2.948 -5.593 1.00 94.56 85 SER A O 1
ATOM 635 N N . LEU A 1 86 ? -5.034 -1.735 -3.702 1.00 95.94 86 LEU A N 1
ATOM 636 C CA . LEU A 1 86 ? -6.463 -1.429 -3.592 1.00 95.94 86 LEU A CA 1
ATOM 637 C C . LEU A 1 86 ? -6.800 -0.015 -4.094 1.00 95.94 86 LEU A C 1
ATOM 639 O O . LEU A 1 86 ? -7.897 0.477 -3.854 1.00 95.94 86 LEU A O 1
ATOM 643 N N . THR A 1 87 ? -5.856 0.679 -4.738 1.00 92.94 87 THR A N 1
ATOM 644 C CA . THR A 1 87 ? -6.055 2.043 -5.262 1.00 92.94 87 THR A CA 1
ATOM 645 C C . THR A 1 87 ? -6.081 2.135 -6.782 1.00 92.94 87 THR A C 1
ATOM 647 O O . THR A 1 87 ? -6.368 3.209 -7.299 1.00 92.94 87 THR A O 1
ATOM 650 N N . ASP A 1 88 ? -5.724 1.066 -7.488 1.00 92.31 88 ASP A N 1
ATOM 651 C CA . ASP A 1 88 ? -5.631 0.996 -8.947 1.00 92.31 88 ASP A CA 1
ATOM 652 C C . ASP A 1 88 ? -5.433 -0.464 -9.392 1.00 92.31 88 ASP A C 1
ATOM 654 O O . ASP A 1 88 ? -5.324 -1.364 -8.555 1.00 92.31 88 ASP A O 1
ATOM 658 N N . HIS A 1 89 ? -5.357 -0.685 -10.706 1.00 91.81 89 HIS A N 1
ATOM 659 C CA . HIS A 1 89 ? -5.293 -2.013 -11.328 1.00 91.81 89 HIS A CA 1
ATOM 660 C C . HIS A 1 89 ? -3.918 -2.365 -11.912 1.00 91.81 89 HIS A C 1
ATOM 662 O O . HIS A 1 89 ? -3.811 -3.239 -12.773 1.00 91.81 89 HIS A O 1
ATOM 668 N N . PHE A 1 90 ? -2.851 -1.687 -11.474 1.00 91.38 90 PHE A N 1
ATOM 669 C CA . PHE A 1 90 ? -1.492 -1.948 -11.960 1.00 91.38 90 PHE A CA 1
ATOM 670 C C . PHE A 1 90 ? -0.744 -2.913 -11.043 1.00 91.38 90 PHE A C 1
ATOM 672 O O . PHE A 1 90 ? -0.809 -2.811 -9.817 1.00 91.38 90 PHE A O 1
ATOM 679 N N . TRP A 1 91 ? 0.021 -3.817 -11.647 1.00 94.88 91 TRP A N 1
ATOM 680 C CA . TRP A 1 91 ? 0.802 -4.829 -10.943 1.00 94.88 91 TRP A CA 1
ATOM 681 C C . TRP A 1 91 ? 2.041 -5.231 -11.757 1.00 94.88 91 TRP A C 1
ATOM 683 O O . TRP A 1 91 ? 2.176 -4.900 -12.937 1.00 94.88 91 TRP A O 1
ATOM 693 N N . TYR A 1 92 ? 2.966 -5.930 -11.109 1.00 95.06 92 TYR A N 1
ATOM 694 C CA . TYR A 1 92 ? 4.218 -6.424 -11.657 1.00 95.06 92 TYR A CA 1
ATOM 695 C C . TYR A 1 92 ? 4.123 -7.929 -11.888 1.00 95.06 92 TYR A C 1
ATOM 697 O O . TYR A 1 92 ? 3.920 -8.717 -10.959 1.00 95.06 92 TYR A O 1
ATOM 705 N N . ARG A 1 93 ? 4.336 -8.336 -13.138 1.00 95.44 93 ARG A N 1
ATOM 706 C CA . ARG A 1 93 ? 4.401 -9.744 -13.520 1.00 95.44 93 ARG A CA 1
ATOM 707 C C . ARG A 1 93 ? 5.855 -10.167 -13.678 1.00 95.44 93 ARG A C 1
ATOM 709 O O . ARG A 1 93 ? 6.577 -9.596 -14.493 1.00 95.44 93 ARG A O 1
ATOM 716 N N . ALA A 1 94 ? 6.273 -11.177 -12.919 1.00 94.25 94 ALA A N 1
ATOM 717 C CA . ALA A 1 94 ? 7.612 -11.742 -13.047 1.00 94.25 94 ALA A CA 1
ATOM 718 C C . ALA A 1 94 ? 7.830 -12.351 -14.451 1.00 94.25 94 ALA A C 1
ATOM 720 O O . ALA A 1 94 ? 6.884 -12.904 -15.026 1.00 94.25 94 ALA A O 1
ATOM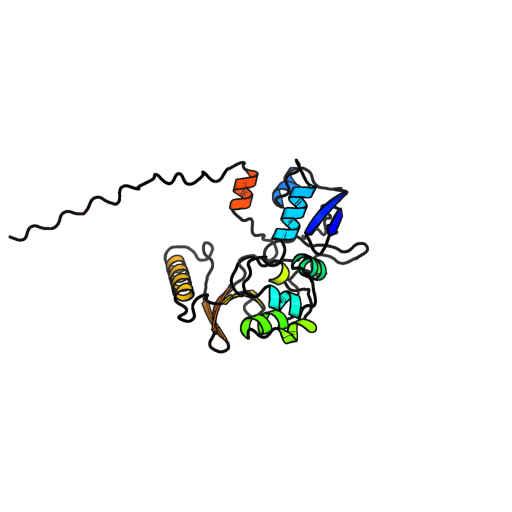 721 N N . PRO A 1 95 ? 9.058 -12.303 -15.002 1.00 92.56 95 PRO A N 1
ATOM 722 C CA . PRO A 1 95 ? 9.368 -12.924 -16.287 1.00 92.56 95 PRO A CA 1
ATOM 723 C C . PRO A 1 95 ? 8.976 -14.407 -16.316 1.00 92.56 95 PRO A C 1
ATOM 725 O O . PRO A 1 95 ? 9.293 -15.159 -15.398 1.00 92.56 95 PRO A O 1
ATOM 728 N N . GLY A 1 96 ? 8.271 -14.829 -17.369 1.00 93.25 96 GLY A N 1
ATOM 729 C CA . GLY A 1 96 ? 7.803 -16.211 -17.530 1.00 93.25 96 GLY A CA 1
ATOM 730 C C . GLY A 1 96 ? 6.598 -16.606 -16.665 1.00 93.25 96 GLY A C 1
ATOM 731 O O . GLY A 1 96 ? 6.091 -17.715 -16.824 1.00 93.25 96 GLY A O 1
ATOM 732 N N . SER A 1 97 ? 6.104 -15.725 -15.788 1.00 94.62 97 SER A N 1
ATOM 733 C CA . SER A 1 97 ? 4.876 -15.982 -15.035 1.00 94.62 97 SER A CA 1
ATOM 734 C C . SER A 1 97 ? 3.651 -15.943 -15.951 1.00 94.62 97 SER A C 1
ATOM 736 O O . SER A 1 97 ? 3.503 -15.045 -16.782 1.00 94.62 97 SER A O 1
ATOM 738 N N . LEU A 1 98 ? 2.752 -16.909 -15.760 1.00 94.38 98 LEU A N 1
ATOM 739 C CA . LEU A 1 98 ? 1.440 -16.962 -16.410 1.00 94.38 98 LEU A CA 1
ATOM 740 C C . LEU A 1 98 ? 0.336 -16.323 -15.560 1.00 94.38 98 LEU A C 1
ATOM 742 O O . LEU A 1 98 ? -0.827 -16.387 -15.954 1.00 94.38 98 LEU A O 1
ATOM 746 N N . ALA A 1 99 ? 0.694 -15.727 -14.416 1.00 94.81 99 ALA A N 1
ATOM 747 C CA . ALA A 1 99 ? -0.253 -15.046 -13.548 1.00 94.81 99 ALA A CA 1
ATOM 748 C C . ALA A 1 99 ? -1.014 -13.959 -14.314 1.00 94.81 99 ALA A C 1
ATOM 750 O O . ALA A 1 99 ? -0.496 -13.313 -15.238 1.00 94.81 99 ALA A O 1
ATOM 751 N N . ARG A 1 100 ? -2.255 -13.762 -13.897 1.00 95.44 100 ARG A N 1
ATOM 752 C CA . ARG A 1 100 ? -3.191 -12.783 -14.425 1.00 95.44 100 ARG A CA 1
ATOM 753 C C . ARG A 1 100 ? -3.682 -11.892 -13.292 1.00 95.44 100 ARG A C 1
ATOM 755 O O . ARG A 1 100 ? -3.577 -12.232 -12.120 1.00 95.44 100 ARG A O 1
ATOM 762 N N . TRP A 1 101 ? -4.274 -10.760 -13.647 1.00 95.00 101 TRP A N 1
ATOM 763 C CA . TRP A 1 101 ? -4.907 -9.835 -12.711 1.00 95.00 101 TRP A CA 1
ATOM 764 C C . TRP A 1 101 ? -5.917 -10.539 -11.798 1.00 95.00 101 TRP A C 1
ATOM 766 O O . TRP A 1 101 ? -5.986 -10.262 -10.603 1.00 95.00 101 TRP A O 1
ATOM 776 N N . GLU A 1 102 ? -6.674 -11.487 -12.348 1.00 95.06 102 GLU A N 1
ATOM 777 C CA . GLU A 1 102 ? -7.641 -12.285 -11.592 1.00 95.06 102 GLU A CA 1
ATOM 778 C C . GLU A 1 102 ? -6.990 -13.082 -10.448 1.00 95.06 102 GLU A C 1
ATOM 780 O O . GLU A 1 102 ? -7.639 -13.288 -9.428 1.00 95.06 102 GLU A O 1
ATOM 785 N N . ASP A 1 103 ? -5.714 -13.452 -10.581 1.00 95.06 103 ASP A N 1
ATOM 786 C CA . ASP A 1 103 ? -4.985 -14.265 -9.602 1.00 95.06 103 ASP A CA 1
ATOM 787 C C . ASP A 1 103 ? -4.368 -13.428 -8.469 1.00 95.06 103 ASP A C 1
ATOM 789 O O . ASP A 1 103 ? -4.147 -13.945 -7.379 1.00 95.06 103 ASP A O 1
ATOM 793 N N . VAL A 1 104 ? -4.067 -12.146 -8.717 1.00 95.81 104 VAL A N 1
ATOM 794 C CA . VAL A 1 104 ? -3.264 -11.311 -7.795 1.00 95.81 104 VAL A CA 1
ATOM 795 C C . VAL A 1 104 ? -4.026 -10.137 -7.182 1.00 95.81 104 VAL A C 1
ATOM 797 O O . VAL A 1 104 ? -3.520 -9.469 -6.283 1.00 95.81 104 VAL A O 1
ATOM 800 N N . ASN A 1 105 ? -5.222 -9.815 -7.682 1.00 95.44 105 ASN A N 1
ATOM 801 C CA . ASN A 1 105 ? -5.924 -8.619 -7.229 1.00 95.44 105 ASN A CA 1
ATOM 802 C C . ASN A 1 105 ? -6.585 -8.797 -5.859 1.00 95.44 105 ASN A C 1
ATOM 804 O O . ASN A 1 105 ? -7.201 -9.821 -5.581 1.00 95.44 105 ASN A O 1
ATOM 808 N N . PHE A 1 106 ? -6.566 -7.743 -5.048 1.00 96.69 106 PHE A N 1
ATOM 809 C CA . PHE A 1 106 ? -7.161 -7.753 -3.709 1.00 96.69 106 PHE A CA 1
ATOM 810 C C . PHE A 1 106 ? -8.647 -7.375 -3.683 1.00 96.69 106 PHE A C 1
ATOM 812 O O . PHE A 1 106 ? -9.231 -7.294 -2.605 1.00 96.69 106 PHE A O 1
ATOM 819 N N . PHE A 1 107 ? -9.281 -7.113 -4.830 1.00 95.19 107 PHE A N 1
ATOM 820 C CA . PHE A 1 107 ? -10.721 -6.840 -4.880 1.00 95.19 107 PHE A CA 1
ATOM 821 C C . PHE A 1 107 ? -11.519 -8.142 -4.770 1.00 95.19 107 PHE A C 1
ATOM 823 O O . PHE A 1 107 ? -12.477 -8.204 -3.996 1.00 95.19 107 PHE A O 1
ATOM 830 N N . ASP A 1 108 ? -11.079 -9.181 -5.479 1.00 94.12 108 ASP A N 1
ATOM 831 C CA . ASP A 1 108 ? -11.719 -10.499 -5.492 1.00 94.12 108 ASP A CA 1
ATOM 832 C C . ASP A 1 108 ? -11.056 -11.506 -4.559 1.00 94.12 108 ASP A C 1
ATOM 834 O O . ASP A 1 108 ? -11.737 -12.401 -4.065 1.00 94.12 108 ASP A O 1
ATOM 838 N N . ASN A 1 109 ? -9.747 -11.372 -4.332 1.00 95.62 109 ASN A N 1
ATOM 839 C CA . ASN A 1 109 ? -8.989 -12.340 -3.553 1.00 95.62 109 ASN A CA 1
ATOM 840 C C . ASN A 1 109 ? -8.763 -11.853 -2.120 1.00 95.62 109 ASN A C 1
ATOM 842 O O . ASN A 1 109 ? -8.610 -10.654 -1.848 1.00 95.62 109 ASN A O 1
ATOM 846 N N . ASP A 1 110 ? -8.737 -12.818 -1.206 1.00 96.38 110 ASP A N 1
ATOM 847 C CA . ASP A 1 110 ? -8.298 -12.615 0.168 1.00 96.38 110 ASP A CA 1
ATOM 848 C C . ASP A 1 110 ? -6.770 -12.522 0.234 1.00 96.38 110 ASP A C 1
ATOM 850 O O . ASP A 1 110 ? -6.053 -12.951 -0.671 1.00 96.38 110 ASP A O 1
ATOM 854 N N . TRP A 1 111 ? -6.270 -11.967 1.332 1.00 97.50 111 TRP A N 1
ATOM 855 C CA . TRP A 1 111 ? -4.845 -11.889 1.627 1.00 97.50 111 TRP A CA 1
ATOM 856 C C . TRP A 1 111 ? -4.586 -12.257 3.083 1.00 97.50 111 TRP A C 1
ATOM 858 O O . TRP A 1 111 ? -5.502 -12.358 3.904 1.00 97.50 111 TRP A O 1
ATOM 868 N N . ASP A 1 112 ? -3.314 -12.449 3.406 1.00 96.75 112 ASP A N 1
ATOM 869 C CA . ASP A 1 112 ? -2.891 -12.840 4.739 1.00 96.75 112 ASP A CA 1
ATOM 870 C C . ASP A 1 112 ? -3.200 -11.745 5.779 1.00 96.75 112 ASP A C 1
ATOM 872 O O . ASP A 1 112 ? -2.650 -10.640 5.763 1.00 96.75 112 ASP A O 1
ATOM 876 N N . ALA A 1 113 ? -4.087 -12.067 6.724 1.00 97.00 113 ALA A N 1
ATOM 877 C CA . ALA A 1 113 ? -4.484 -11.165 7.801 1.00 97.00 113 ALA A CA 1
ATOM 878 C C . ALA A 1 113 ? -3.376 -10.946 8.851 1.00 97.00 113 ALA A C 1
ATOM 880 O O . ALA A 1 113 ? -3.500 -10.037 9.681 1.00 97.00 113 ALA A O 1
ATOM 881 N N . THR A 1 114 ? -2.295 -11.736 8.813 1.00 98.06 114 THR A N 1
ATOM 882 C CA . THR A 1 114 ? -1.153 -11.637 9.733 1.00 98.06 114 THR A CA 1
ATOM 883 C C . THR A 1 114 ? -0.545 -10.244 9.708 1.00 98.06 114 THR A C 1
ATOM 885 O O . THR A 1 114 ? -0.301 -9.681 10.774 1.00 98.06 114 THR A O 1
ATOM 888 N N . PHE A 1 115 ? -0.405 -9.624 8.529 1.00 98.06 115 PHE A N 1
ATOM 889 C CA . PHE A 1 115 ? 0.109 -8.258 8.446 1.00 98.06 115 PHE A CA 1
ATOM 890 C C . PHE A 1 115 ? -0.748 -7.282 9.253 1.00 98.06 115 PHE A C 1
ATOM 892 O O . PHE A 1 115 ? -0.241 -6.545 10.100 1.00 98.06 115 PHE A O 1
ATOM 899 N N . CYS A 1 116 ? -2.067 -7.311 9.047 1.00 97.62 116 CYS A N 1
ATOM 900 C CA . CYS A 1 116 ? -2.988 -6.440 9.767 1.00 97.62 116 CYS A CA 1
ATOM 901 C C . CYS A 1 116 ? -2.927 -6.684 11.278 1.00 97.62 116 CYS A C 1
ATOM 903 O O . CYS A 1 116 ? -2.773 -5.733 12.049 1.00 97.62 116 CYS A O 1
ATOM 905 N N . ALA A 1 117 ? -2.953 -7.948 11.707 1.00 97.06 117 ALA A N 1
ATOM 906 C CA . ALA A 1 117 ? -2.814 -8.312 13.112 1.00 97.06 117 ALA A CA 1
ATOM 907 C C . ALA A 1 117 ? -1.504 -7.774 13.721 1.00 97.06 117 ALA A C 1
ATOM 909 O O . ALA A 1 117 ? -1.535 -7.161 14.794 1.00 97.06 117 ALA A O 1
ATOM 910 N N . SER A 1 118 ? -0.382 -7.909 13.007 1.00 97.31 118 SER A N 1
ATOM 911 C CA . SER A 1 118 ? 0.929 -7.399 13.411 1.00 97.31 118 SER A CA 1
ATOM 912 C C . SER A 1 118 ? 0.949 -5.882 13.577 1.00 97.31 118 SER A C 1
ATOM 914 O O . SER A 1 118 ? 1.418 -5.386 14.605 1.00 97.31 118 SER A O 1
ATOM 916 N N . ILE A 1 119 ? 0.378 -5.128 12.631 1.00 96.94 119 ILE A N 1
ATOM 917 C CA . ILE A 1 119 ? 0.294 -3.663 12.736 1.00 96.94 119 ILE A CA 1
ATOM 918 C C . ILE A 1 119 ? -0.562 -3.245 13.940 1.00 96.94 119 ILE A C 1
ATOM 920 O O . ILE A 1 119 ? -0.160 -2.369 14.715 1.00 96.94 119 ILE A O 1
ATOM 924 N N . LEU A 1 120 ? -1.728 -3.874 14.124 1.00 95.62 120 LEU A N 1
ATOM 925 C CA . LEU A 1 120 ? -2.661 -3.543 15.205 1.00 95.62 120 LEU A CA 1
ATOM 926 C C . LEU A 1 120 ? -2.080 -3.855 16.591 1.00 95.62 120 LEU A C 1
ATOM 928 O O . LEU A 1 120 ? -2.220 -3.053 17.520 1.00 95.62 120 LEU A O 1
ATOM 932 N N . ALA A 1 121 ? -1.387 -4.985 16.731 1.00 94.88 121 ALA A N 1
ATOM 933 C CA . ALA A 1 121 ? -0.681 -5.347 17.956 1.00 94.88 121 ALA A CA 1
ATOM 934 C C . ALA A 1 121 ? 0.614 -4.536 18.148 1.00 94.88 121 ALA A C 1
ATOM 936 O O . ALA A 1 121 ? 1.029 -4.299 19.284 1.00 94.88 121 ALA A O 1
ATOM 937 N N . SER A 1 122 ? 1.201 -4.026 17.061 1.00 94.31 122 SER A N 1
ATOM 938 C CA . SER A 1 122 ? 2.596 -3.567 16.989 1.00 94.31 122 SER A CA 1
ATOM 939 C C . SER A 1 122 ? 3.574 -4.668 17.414 1.00 94.31 122 SER A C 1
ATOM 941 O O . SER A 1 122 ? 4.442 -4.443 18.252 1.00 94.31 122 SER A O 1
ATOM 943 N N . GLN A 1 123 ? 3.372 -5.862 16.854 1.00 96.06 123 GLN A N 1
ATOM 944 C CA . GLN A 1 123 ? 4.193 -7.060 17.046 1.00 96.06 123 GLN A CA 1
ATOM 945 C C . GLN A 1 123 ? 4.489 -7.659 15.669 1.00 96.06 123 GLN A C 1
ATOM 947 O O . GLN A 1 123 ? 3.567 -8.091 14.979 1.00 96.06 123 GLN A O 1
ATOM 952 N N . TYR A 1 124 ? 5.754 -7.654 15.253 1.00 97.31 124 TYR A N 1
ATOM 953 C CA . TYR A 1 124 ? 6.140 -7.928 13.862 1.00 97.31 124 TYR A CA 1
ATOM 954 C C . TYR A 1 124 ? 6.749 -9.320 13.655 1.00 97.31 124 TYR A C 1
ATOM 956 O O . TYR A 1 124 ? 6.944 -9.716 12.514 1.00 97.31 124 TYR A O 1
ATOM 964 N N . ASP A 1 125 ? 6.968 -10.096 14.722 1.00 95.75 125 ASP A N 1
ATOM 965 C CA . ASP A 1 125 ? 7.599 -11.426 14.652 1.00 95.75 125 ASP A CA 1
ATOM 966 C C . ASP A 1 125 ? 6.850 -12.397 13.722 1.00 95.75 125 ASP A C 1
ATOM 968 O O . ASP A 1 125 ? 7.455 -13.232 13.053 1.00 95.75 125 ASP A O 1
ATOM 972 N N . GLY A 1 126 ? 5.522 -12.263 13.639 1.00 94.81 126 GLY A N 1
ATOM 973 C CA . GLY A 1 126 ? 4.682 -13.069 12.750 1.00 94.81 126 GLY A CA 1
ATOM 974 C C . GLY A 1 126 ? 4.878 -12.776 11.259 1.00 94.81 126 GLY A C 1
ATOM 975 O O . GLY A 1 126 ? 4.511 -13.609 10.433 1.00 94.81 126 GLY A O 1
ATOM 976 N N . LEU A 1 127 ? 5.480 -11.636 10.897 1.00 97.88 127 LEU A N 1
ATOM 977 C CA . LEU A 1 127 ? 5.699 -11.271 9.495 1.00 97.88 127 LEU A CA 1
ATOM 978 C C . LEU A 1 127 ? 6.678 -12.210 8.780 1.00 97.88 127 LEU A C 1
ATOM 980 O O . LEU A 1 127 ? 6.587 -12.340 7.565 1.00 97.88 127 LEU A O 1
ATOM 984 N N . ALA A 1 128 ? 7.526 -12.936 9.515 1.00 97.12 128 ALA A N 1
ATOM 985 C CA . ALA A 1 128 ? 8.464 -13.895 8.930 1.00 97.12 128 ALA A CA 1
ATOM 986 C C . ALA A 1 128 ? 7.765 -15.062 8.209 1.00 97.12 128 ALA A C 1
ATOM 988 O O . ALA A 1 128 ? 8.352 -15.692 7.333 1.00 97.12 128 ALA A O 1
ATOM 989 N N . ALA A 1 129 ? 6.515 -15.355 8.581 1.00 96.31 129 ALA A N 1
ATOM 990 C CA . ALA A 1 129 ? 5.671 -16.357 7.934 1.00 96.31 129 ALA A CA 1
ATOM 991 C C . ALA A 1 129 ? 4.547 -15.733 7.088 1.00 96.31 129 ALA A C 1
ATOM 993 O O . ALA A 1 129 ? 3.720 -16.468 6.550 1.00 96.31 129 ALA A O 1
ATOM 994 N N . CYS A 1 130 ? 4.491 -14.401 6.997 1.00 97.75 130 CYS A N 1
ATOM 995 C CA . CYS A 1 130 ? 3.426 -13.696 6.301 1.00 97.75 130 CYS A CA 1
ATOM 996 C C . CYS A 1 130 ? 3.673 -13.688 4.790 1.00 97.75 130 CYS A C 1
ATOM 998 O O . CYS A 1 130 ? 4.799 -13.474 4.335 1.00 97.75 130 CYS A O 1
ATOM 1000 N N . SER A 1 131 ? 2.616 -13.894 4.002 1.00 97.38 131 SER A N 1
ATOM 1001 C CA . SER A 1 131 ? 2.710 -13.723 2.548 1.00 97.38 131 SER A CA 1
ATOM 1002 C C . SER A 1 131 ? 3.009 -12.257 2.186 1.00 97.38 131 SER A C 1
ATOM 1004 O O . SER A 1 131 ? 2.406 -11.355 2.776 1.00 97.38 131 SER A O 1
ATOM 1006 N N . PRO A 1 132 ? 3.888 -11.978 1.203 1.00 96.81 132 PRO A N 1
ATOM 1007 C CA . PRO A 1 132 ? 4.085 -10.624 0.687 1.00 96.81 132 PRO A CA 1
ATOM 1008 C C . PRO A 1 132 ? 2.903 -10.135 -0.169 1.00 96.81 132 PRO A C 1
ATOM 1010 O O . PRO A 1 132 ? 2.823 -8.938 -0.446 1.00 96.81 132 PRO A O 1
ATOM 1013 N N . ASP A 1 133 ? 1.987 -11.025 -0.570 1.00 96.81 133 ASP A N 1
ATOM 1014 C CA . ASP A 1 133 ? 0.778 -10.705 -1.340 1.00 96.81 133 ASP A CA 1
ATOM 1015 C C . ASP A 1 133 ? -0.265 -10.014 -0.453 1.00 96.81 133 ASP A C 1
ATOM 1017 O O . ASP A 1 133 ? -1.300 -10.577 -0.095 1.00 96.81 133 ASP A O 1
ATOM 1021 N N . ILE A 1 134 ? 0.031 -8.775 -0.068 1.00 97.81 134 ILE A N 1
ATOM 1022 C CA . ILE A 1 134 ? -0.832 -7.916 0.741 1.00 97.81 134 ILE A CA 1
ATOM 1023 C C . ILE A 1 134 ? -0.938 -6.522 0.103 1.00 97.81 134 ILE A C 1
ATOM 1025 O O . ILE A 1 134 ? 0.058 -5.977 -0.379 1.00 97.81 134 ILE A O 1
ATOM 1029 N N . PRO A 1 135 ? -2.108 -5.862 0.154 1.00 97.31 135 PRO A N 1
ATOM 1030 C CA . PRO A 1 135 ? -2.286 -4.523 -0.427 1.00 97.31 135 PRO A CA 1
ATOM 1031 C C . PRO A 1 135 ? -1.456 -3.442 0.284 1.00 97.31 135 PRO A C 1
ATOM 1033 O O . PRO A 1 135 ? -1.235 -2.342 -0.230 1.00 97.31 135 PRO A O 1
ATOM 1036 N N . ASP A 1 136 ? -0.987 -3.731 1.495 1.00 97.62 136 ASP A N 1
ATOM 1037 C CA . ASP A 1 136 ? -0.217 -2.803 2.308 1.00 97.62 136 ASP A CA 1
ATOM 1038 C C . ASP A 1 136 ? 1.164 -2.477 1.735 1.00 97.62 136 ASP A C 1
ATOM 1040 O O . ASP A 1 136 ? 1.667 -1.382 2.006 1.00 97.62 136 ASP A O 1
ATOM 1044 N N . ILE A 1 137 ? 1.728 -3.342 0.877 1.00 96.31 137 ILE A N 1
ATOM 1045 C CA . ILE A 1 137 ? 3.036 -3.124 0.233 1.00 96.31 137 ILE A CA 1
ATOM 1046 C C . ILE A 1 137 ? 3.078 -1.873 -0.656 1.00 96.31 137 ILE A C 1
ATOM 1048 O O . ILE A 1 137 ? 4.157 -1.360 -0.942 1.00 96.31 137 ILE A O 1
ATOM 1052 N N . THR A 1 138 ? 1.921 -1.351 -1.074 1.00 95.56 138 THR A N 1
ATOM 1053 C CA . THR A 1 138 ? 1.801 -0.134 -1.895 1.00 95.56 138 THR A CA 1
ATOM 1054 C C . THR A 1 138 ? 1.176 1.040 -1.135 1.00 95.56 138 THR A C 1
ATOM 1056 O O . THR A 1 138 ? 1.007 2.136 -1.678 1.00 95.56 138 THR A O 1
ATOM 1059 N N . THR A 1 139 ? 0.845 0.860 0.147 1.00 93.94 139 THR A N 1
ATOM 1060 C CA . THR A 1 139 ? 0.074 1.854 0.894 1.00 93.94 139 THR A CA 1
ATOM 1061 C C . THR A 1 139 ? 0.972 2.975 1.437 1.00 93.94 139 THR A C 1
ATOM 1063 O O . THR A 1 139 ? 1.791 2.808 2.346 1.00 93.94 139 THR A O 1
ATOM 1066 N N . ALA A 1 140 ? 0.776 4.182 0.905 1.00 90.56 140 ALA A N 1
ATOM 1067 C CA . ALA A 1 140 ? 1.581 5.355 1.228 1.00 90.56 140 ALA A CA 1
ATOM 1068 C C . ALA A 1 140 ? 1.292 5.975 2.616 1.00 90.56 140 ALA A C 1
ATOM 1070 O O . ALA A 1 140 ? 0.323 5.663 3.314 1.00 90.56 140 ALA A O 1
ATOM 1071 N N . GLY A 1 141 ? 2.132 6.935 3.015 1.00 92.19 141 GLY A N 1
ATOM 1072 C CA . GLY A 1 141 ? 1.940 7.797 4.185 1.00 92.19 141 GLY A CA 1
ATOM 1073 C C . GLY A 1 141 ? 2.677 7.353 5.453 1.00 92.19 141 GLY A C 1
ATOM 1074 O O . GLY A 1 141 ? 3.140 6.227 5.570 1.00 92.19 141 GLY A O 1
ATOM 1075 N N . HIS A 1 142 ? 2.729 8.256 6.432 1.00 95.00 142 HIS A N 1
ATOM 1076 C CA . HIS A 1 142 ? 3.599 8.151 7.608 1.00 95.00 142 HIS A CA 1
ATOM 1077 C C . HIS A 1 142 ? 3.104 7.196 8.711 1.00 95.00 142 HIS A C 1
ATOM 1079 O O . HIS A 1 142 ? 3.878 6.394 9.215 1.00 95.00 142 HIS A O 1
ATOM 1085 N N . LEU A 1 143 ? 1.828 7.272 9.102 1.00 95.62 143 LEU A N 1
ATOM 1086 C CA . LEU A 1 143 ? 1.329 6.530 10.272 1.00 95.62 143 LEU A CA 1
ATOM 1087 C C . LEU A 1 143 ? 1.180 5.027 10.012 1.00 95.62 143 LEU A C 1
ATOM 1089 O O . LEU A 1 143 ? 0.972 4.622 8.862 1.00 95.62 143 LEU A O 1
ATOM 1093 N N . ARG A 1 144 ? 1.176 4.247 11.101 1.00 96.62 144 ARG A N 1
ATOM 1094 C CA . ARG A 1 144 ? 0.826 2.822 11.092 1.00 96.62 144 ARG A CA 1
ATOM 1095 C C . ARG A 1 144 ? -0.563 2.635 10.502 1.00 96.62 144 ARG A C 1
ATOM 1097 O O . ARG A 1 144 ? -1.525 3.284 10.931 1.00 96.62 144 ARG A O 1
ATOM 1104 N N . LYS A 1 145 ? -0.650 1.778 9.494 1.00 97.00 145 LYS A N 1
ATOM 1105 C CA . LYS A 1 145 ? -1.903 1.440 8.830 1.00 97.00 145 LYS A CA 1
ATOM 1106 C C . LYS A 1 145 ? -1.862 0.050 8.216 1.00 97.00 145 LYS A C 1
ATOM 1108 O O . LYS A 1 145 ? -0.779 -0.409 7.849 1.00 97.00 145 LYS A O 1
ATOM 1113 N N . ALA A 1 146 ? -3.024 -0.577 8.154 1.00 97.75 146 ALA A N 1
ATOM 1114 C CA . ALA A 1 146 ? -3.216 -1.892 7.571 1.00 97.75 146 ALA A CA 1
ATOM 1115 C C . ALA A 1 146 ? -4.572 -1.961 6.873 1.00 97.75 146 ALA A C 1
ATOM 1117 O O . ALA A 1 146 ? -5.552 -1.410 7.393 1.00 97.75 146 ALA A O 1
ATOM 1118 N N . TRP A 1 147 ? -4.645 -2.647 5.739 1.00 98.25 147 TRP A N 1
ATOM 1119 C CA . TRP A 1 147 ? -5.926 -3.047 5.178 1.00 98.25 147 TRP A CA 1
ATOM 1120 C C . TRP A 1 147 ? -6.466 -4.273 5.908 1.00 98.25 147 TRP A C 1
ATOM 1122 O O . TRP A 1 147 ? -5.734 -5.172 6.317 1.00 98.25 147 TRP A O 1
ATOM 1132 N N . GLU A 1 148 ? -7.778 -4.314 6.073 1.00 97.50 148 GLU A N 1
ATOM 1133 C CA . GLU A 1 148 ? -8.476 -5.432 6.685 1.00 97.50 148 GLU A CA 1
ATOM 1134 C C . GLU A 1 148 ? -9.730 -5.737 5.883 1.00 97.50 148 GLU A C 1
ATOM 1136 O O . GLU A 1 148 ? -10.558 -4.855 5.638 1.00 97.50 148 GLU A O 1
ATOM 1141 N N . ARG A 1 149 ? -9.884 -7.000 5.505 1.00 96.56 149 ARG A N 1
ATOM 1142 C CA . ARG A 1 149 ? -11.120 -7.507 4.929 1.00 96.56 149 ARG A CA 1
ATOM 1143 C C . ARG A 1 149 ? -12.022 -8.043 6.037 1.00 96.56 149 ARG A C 1
ATOM 1145 O O . ARG A 1 149 ? -11.564 -8.712 6.959 1.00 96.56 149 ARG A O 1
ATOM 1152 N N . ARG A 1 150 ? -13.308 -7.707 5.959 1.00 93.06 150 ARG A N 1
ATOM 1153 C CA . ARG A 1 150 ? -14.376 -8.154 6.862 1.00 93.06 150 ARG A CA 1
ATOM 1154 C C . ARG A 1 150 ? -15.627 -8.475 6.046 1.00 93.06 150 ARG A C 1
ATOM 1156 O O . ARG A 1 150 ? -15.727 -8.060 4.895 1.00 93.06 150 ARG A O 1
ATOM 116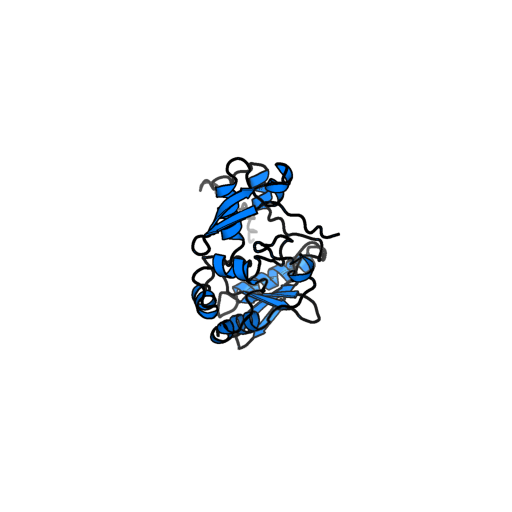3 N N . ASP A 1 151 ? -16.630 -9.075 6.681 1.00 93.00 151 ASP A N 1
ATOM 1164 C CA . ASP A 1 151 ? -17.936 -9.350 6.055 1.00 93.00 151 ASP A CA 1
ATOM 1165 C C . ASP A 1 151 ? -18.589 -8.095 5.452 1.00 93.00 151 ASP A C 1
ATOM 1167 O O . ASP A 1 151 ? -19.231 -8.149 4.408 1.00 93.00 151 ASP A O 1
ATOM 1171 N N . ALA A 1 152 ? -18.398 -6.938 6.094 1.00 92.75 152 ALA A N 1
ATOM 1172 C CA . ALA A 1 152 ? -18.925 -5.652 5.634 1.00 92.75 152 ALA A CA 1
ATOM 1173 C C . ALA A 1 152 ? -18.100 -5.000 4.503 1.00 92.75 152 ALA A C 1
ATOM 1175 O O . ALA A 1 152 ? -18.420 -3.886 4.089 1.00 92.75 152 ALA A O 1
ATOM 1176 N N . GLY A 1 153 ? -17.027 -5.647 4.042 1.00 95.19 153 GLY A N 1
ATOM 1177 C CA . GLY A 1 153 ? -16.121 -5.149 3.011 1.00 95.19 153 GLY A CA 1
ATOM 1178 C C . GLY A 1 153 ? -14.697 -4.903 3.510 1.00 95.19 153 GLY A C 1
ATOM 1179 O O . GLY A 1 153 ? -14.270 -5.398 4.554 1.00 95.19 153 GLY A O 1
ATOM 1180 N N . ILE A 1 154 ? -13.947 -4.130 2.731 1.00 97.69 154 ILE A N 1
ATOM 1181 C CA . ILE A 1 154 ? -12.531 -3.841 2.968 1.00 97.69 154 ILE A CA 1
ATOM 1182 C C . ILE A 1 154 ? -12.393 -2.486 3.659 1.00 97.69 154 ILE A C 1
ATOM 1184 O O . ILE A 1 154 ? -13.061 -1.527 3.280 1.00 97.69 154 ILE A O 1
ATOM 1188 N N . PHE A 1 155 ? -11.513 -2.392 4.653 1.00 97.50 155 PHE A N 1
ATOM 1189 C CA . PHE A 1 155 ? -11.284 -1.181 5.433 1.00 97.50 155 PHE A CA 1
ATOM 1190 C C . PHE A 1 155 ? -9.794 -0.875 5.550 1.00 97.50 155 PHE A C 1
ATOM 1192 O O . PHE A 1 155 ? -8.999 -1.761 5.846 1.00 97.50 155 PHE A O 1
ATOM 1199 N N . LEU A 1 156 ? -9.421 0.395 5.404 1.00 97.62 156 LEU A N 1
ATOM 1200 C CA . LEU A 1 156 ? -8.114 0.887 5.820 1.00 97.62 156 LEU A CA 1
ATOM 1201 C C . LEU A 1 156 ? -8.187 1.291 7.289 1.00 97.62 156 LEU A C 1
ATOM 1203 O O . LEU A 1 156 ? -8.908 2.227 7.656 1.00 97.62 156 LEU A O 1
ATOM 1207 N N . LEU A 1 157 ? -7.413 0.605 8.122 1.00 97.38 157 LEU A N 1
ATOM 1208 C CA . LEU A 1 157 ? -7.204 0.973 9.511 1.00 97.38 157 LEU A CA 1
ATOM 1209 C C . LEU A 1 157 ? -5.979 1.860 9.616 1.00 97.38 157 LEU A C 1
ATOM 1211 O O . LEU A 1 157 ? -4.908 1.488 9.149 1.00 97.38 157 LEU A O 1
ATOM 1215 N N . LYS A 1 158 ? -6.103 3.018 10.259 1.00 96.38 158 LYS A N 1
ATOM 1216 C CA . LYS A 1 158 ? -4.974 3.926 10.492 1.00 96.38 158 LYS A CA 1
ATOM 1217 C C . LYS A 1 158 ? -4.939 4.337 11.952 1.00 96.38 158 LYS A C 1
ATOM 1219 O O . LYS A 1 158 ? -5.919 4.893 12.455 1.00 96.38 158 LYS A O 1
ATOM 1224 N N . GLN A 1 159 ? -3.818 4.051 12.610 1.00 96.25 159 GLN A N 1
ATOM 1225 C CA . GLN A 1 159 ? -3.628 4.334 14.028 1.00 96.25 159 GLN A CA 1
ATOM 1226 C C . GLN A 1 159 ? -3.663 5.844 14.271 1.00 96.25 159 GLN A C 1
ATOM 1228 O O . GLN A 1 159 ? -3.114 6.614 13.476 1.00 96.25 159 GLN A O 1
ATOM 1233 N N . ALA A 1 160 ? -4.296 6.255 15.369 1.00 95.44 160 ALA A N 1
ATOM 1234 C CA . ALA A 1 160 ? -4.170 7.613 15.875 1.00 95.44 160 ALA A CA 1
ATOM 1235 C C . ALA A 1 160 ? -2.690 7.933 16.126 1.00 95.44 160 ALA A C 1
ATOM 1237 O O . ALA A 1 160 ? -1.934 7.098 16.627 1.00 95.44 160 ALA A O 1
ATOM 1238 N N . GLN A 1 161 ? -2.270 9.137 15.749 1.00 92.06 161 GLN A N 1
ATOM 1239 C CA . GLN A 1 161 ? -0.902 9.590 15.968 1.00 92.06 161 GLN A CA 1
ATOM 1240 C C . GLN A 1 161 ? -0.653 9.915 17.440 1.00 92.06 161 GLN A C 1
ATOM 1242 O O . GLN A 1 161 ? 0.460 9.734 17.928 1.00 92.06 161 GLN A O 1
ATOM 1247 N N . ARG A 1 162 ? -1.666 10.453 18.123 1.00 89.25 162 ARG A N 1
ATOM 1248 C CA . ARG A 1 162 ? -1.571 10.864 19.520 1.00 89.25 162 ARG A CA 1
ATOM 1249 C C . ARG A 1 162 ? -2.191 9.807 20.420 1.00 89.25 162 ARG A C 1
ATOM 1251 O O . ARG A 1 162 ? -3.268 9.297 20.116 1.00 89.25 162 ARG A O 1
ATOM 1258 N N . ASP A 1 163 ? -1.575 9.575 21.574 1.00 84.88 163 ASP A N 1
ATOM 1259 C CA . ASP A 1 163 ? -2.095 8.639 22.581 1.00 84.88 163 ASP A CA 1
ATOM 1260 C C . ASP A 1 163 ? -3.468 9.074 23.118 1.00 84.88 163 ASP A C 1
ATOM 1262 O O . ASP A 1 163 ? -4.344 8.249 23.370 1.00 84.88 163 ASP A O 1
ATOM 1266 N N . ASP A 1 164 ? -3.703 10.388 23.217 1.00 86.50 164 ASP A N 1
ATOM 1267 C CA . ASP A 1 164 ? -5.011 10.943 23.581 1.00 86.50 164 ASP A CA 1
ATOM 1268 C C . ASP A 1 164 ? -6.070 10.799 22.469 1.00 86.50 164 ASP A C 1
ATOM 1270 O O . ASP A 1 164 ? -7.262 10.984 22.719 1.00 86.50 164 ASP A O 1
ATOM 1274 N N . GLY A 1 165 ? -5.665 10.425 21.251 1.00 87.25 165 GLY A N 1
ATOM 1275 C CA . GLY A 1 165 ? -6.523 10.243 20.084 1.00 87.25 165 GLY A CA 1
ATOM 1276 C C . GLY A 1 165 ? -7.120 11.532 19.518 1.00 87.25 165 GLY A C 1
ATOM 1277 O O . GLY A 1 165 ? -8.055 11.456 18.720 1.00 87.25 165 GLY A O 1
ATOM 1278 N N . ALA A 1 166 ? -6.628 12.714 19.904 1.00 90.19 166 ALA A N 1
ATOM 1279 C CA . ALA A 1 166 ? -7.237 13.981 19.494 1.00 90.19 166 ALA A CA 1
ATOM 1280 C C . ALA A 1 166 ? -7.230 14.186 17.964 1.00 90.19 166 ALA A C 1
ATOM 1282 O O . ALA A 1 166 ? -8.177 14.747 17.409 1.00 90.19 166 ALA A O 1
ATOM 1283 N N . ASP A 1 167 ? -6.203 13.690 17.264 1.00 91.19 167 ASP A N 1
ATOM 1284 C CA . ASP A 1 167 ? -6.120 13.721 15.798 1.00 91.19 167 ASP A CA 1
ATOM 1285 C C . ASP A 1 167 ? -7.207 12.858 15.133 1.00 91.19 167 ASP A C 1
ATOM 1287 O O . ASP A 1 167 ? -7.804 13.247 14.120 1.00 91.19 167 ASP A O 1
ATOM 1291 N N . LEU A 1 168 ? -7.525 11.716 15.746 1.00 94.56 168 LEU A N 1
ATOM 1292 C CA . LEU A 1 168 ? -8.603 10.848 15.299 1.00 94.56 168 LEU A CA 1
ATOM 1293 C C . LEU A 1 168 ? -9.974 11.477 15.567 1.00 94.56 168 LEU A C 1
ATOM 1295 O O . LEU A 1 168 ? -10.817 11.487 14.672 1.00 94.56 168 LEU A O 1
ATOM 1299 N N . VAL A 1 169 ? -10.189 12.062 16.750 1.00 94.06 169 VAL A N 1
ATOM 1300 C CA . VAL A 1 169 ? -11.448 12.757 17.080 1.00 94.06 169 VAL A CA 1
ATOM 1301 C C . VAL A 1 169 ? -11.726 13.879 16.079 1.00 94.06 169 VAL A C 1
ATOM 1303 O O . VAL A 1 169 ? -12.837 13.966 15.557 1.00 94.06 169 VAL A O 1
ATOM 1306 N N . GLY A 1 170 ? -10.718 14.690 15.741 1.00 93.88 170 GLY A N 1
ATOM 1307 C CA . GLY A 1 170 ? -10.854 15.727 14.715 1.00 93.88 170 GLY A CA 1
ATOM 1308 C C . GLY A 1 170 ? -11.278 15.165 13.352 1.00 93.88 170 GLY A C 1
ATOM 1309 O O . GLY A 1 170 ? -12.157 15.723 12.696 1.00 93.88 170 GLY A O 1
ATOM 1310 N N . SER A 1 171 ? -10.714 14.022 12.954 1.00 92.62 171 SER A N 1
ATOM 1311 C CA . SER A 1 171 ? -11.056 13.347 11.693 1.00 92.62 171 SER A CA 1
ATOM 1312 C C . SER A 1 171 ? -12.481 12.772 11.697 1.00 92.62 171 SER A C 1
ATOM 1314 O O . SER A 1 171 ? -13.194 12.878 10.699 1.00 92.62 171 SER A O 1
ATOM 1316 N N . LEU A 1 172 ? -12.929 12.211 12.825 1.00 95.31 172 LEU A N 1
ATOM 1317 C CA . LEU A 1 172 ? -14.293 11.699 12.998 1.00 95.31 172 LEU A CA 1
ATOM 1318 C C . LEU A 1 172 ? -15.326 12.828 12.949 1.00 95.31 172 LEU A C 1
ATOM 1320 O O . LEU A 1 172 ? -16.328 12.707 12.247 1.00 95.31 172 LEU A O 1
ATOM 1324 N N . LEU A 1 173 ? -15.061 13.945 13.636 1.00 94.94 173 LEU A N 1
ATOM 1325 C CA . LEU A 1 173 ? -15.920 15.132 13.598 1.00 94.94 173 LEU A CA 1
ATOM 1326 C C . LEU A 1 173 ? -16.028 15.703 12.181 1.00 94.94 173 LEU A C 1
ATOM 1328 O O . LEU A 1 173 ? -17.123 16.051 11.746 1.00 94.94 173 LEU A O 1
ATOM 1332 N N . ALA A 1 174 ? -14.919 15.755 11.436 1.00 93.75 174 ALA A N 1
ATOM 1333 C CA . ALA A 1 174 ? -14.933 16.189 10.042 1.00 93.75 174 ALA A CA 1
ATOM 1334 C C . ALA A 1 174 ? -15.794 15.265 9.164 1.00 93.75 174 ALA A C 1
ATOM 1336 O O . ALA A 1 174 ? -16.614 15.752 8.391 1.00 93.75 174 ALA A O 1
ATOM 1337 N N . SER A 1 175 ? -15.672 13.942 9.323 1.00 93.31 175 SER A N 1
ATOM 1338 C CA . SER A 1 175 ? -16.501 12.976 8.587 1.00 93.31 175 SER A CA 1
ATOM 1339 C C . SER A 1 175 ? -17.992 13.109 8.936 1.00 93.31 175 SER A C 1
ATOM 1341 O O . SER A 1 175 ? -18.837 13.126 8.043 1.00 93.31 175 SER A O 1
ATOM 1343 N N . GLN A 1 176 ? -18.330 13.305 10.217 1.00 92.88 176 GLN A N 1
ATOM 1344 C CA . GLN A 1 176 ? -19.708 13.563 10.660 1.00 92.88 176 GLN A CA 1
ATOM 1345 C C . GLN A 1 176 ? -20.270 14.881 10.115 1.00 92.88 176 GLN A C 1
ATOM 1347 O O . GLN A 1 176 ? -21.442 14.943 9.743 1.00 92.88 176 GLN A O 1
ATOM 1352 N N . LEU A 1 177 ? -19.450 15.932 10.057 1.00 95.00 177 LEU A N 1
ATOM 1353 C CA . LEU A 1 177 ? -19.838 17.200 9.449 1.00 95.00 177 LEU A CA 1
ATOM 1354 C C . LEU A 1 177 ? -20.110 17.018 7.951 1.00 95.00 177 LEU A C 1
ATOM 1356 O O . LEU A 1 177 ? -21.156 17.447 7.471 1.00 95.00 177 LEU A O 1
ATOM 1360 N N . CYS A 1 178 ? -19.224 16.326 7.228 1.00 94.81 178 CYS A N 1
ATOM 1361 C CA . CYS A 1 178 ? -19.427 16.008 5.815 1.00 94.81 178 CYS A CA 1
ATOM 1362 C C . CYS A 1 178 ? -20.719 15.215 5.584 1.00 94.81 178 CYS A C 1
ATOM 1364 O O . CYS A 1 178 ? -21.479 15.563 4.689 1.00 94.81 178 CYS A O 1
ATOM 1366 N N . ALA A 1 179 ? -21.026 14.240 6.444 1.00 92.31 179 ALA A N 1
ATOM 1367 C CA . ALA A 1 179 ? -22.266 13.462 6.385 1.00 92.31 179 ALA A CA 1
ATOM 1368 C C . ALA A 1 179 ? -23.546 14.305 6.521 1.00 92.31 179 ALA A C 1
ATOM 1370 O O . ALA A 1 179 ? -24.623 13.874 6.115 1.00 92.31 179 ALA A O 1
ATOM 1371 N N . ARG A 1 180 ? -23.449 15.486 7.144 1.00 93.38 180 ARG A N 1
ATOM 1372 C CA . ARG A 1 180 ? -24.563 16.433 7.306 1.00 93.38 180 ARG A CA 1
ATOM 1373 C C . ARG A 1 180 ? -24.634 17.459 6.183 1.00 93.38 180 ARG A C 1
ATOM 1375 O O . ARG A 1 180 ? -25.723 17.937 5.888 1.00 93.38 180 ARG A O 1
ATOM 1382 N N . LEU A 1 181 ? -23.487 17.835 5.621 1.00 95.12 181 LEU A N 1
ATOM 1383 C CA . LEU A 1 181 ? -23.385 18.883 4.606 1.00 95.12 181 LEU A CA 1
ATOM 1384 C C . LEU A 1 181 ? -23.507 18.356 3.178 1.00 95.12 181 LEU A C 1
ATOM 1386 O O . LEU A 1 181 ? -23.934 19.100 2.298 1.00 95.12 181 LEU A O 1
ATOM 1390 N N . PHE A 1 182 ? -23.119 17.107 2.942 1.00 92.25 182 PHE A N 1
ATOM 1391 C CA . PHE A 1 182 ? -23.024 16.547 1.606 1.00 92.25 182 PHE A CA 1
ATOM 1392 C C . PHE A 1 182 ? -23.772 15.215 1.478 1.00 92.25 182 PHE A C 1
ATOM 1394 O O . PHE A 1 182 ? -24.090 14.554 2.467 1.00 92.25 182 PHE A O 1
ATOM 1401 N N . GLY A 1 183 ? -24.063 14.821 0.235 1.00 82.94 183 GLY A N 1
ATOM 1402 C CA . GLY A 1 183 ? -24.639 13.510 -0.069 1.00 82.94 183 GLY A CA 1
ATOM 1403 C C . GLY A 1 183 ? -23.658 12.373 0.234 1.00 82.94 183 GLY A C 1
ATOM 1404 O O . GLY A 1 183 ? -22.446 12.587 0.276 1.00 82.94 183 GLY A O 1
ATOM 1405 N N . ARG A 1 184 ? -24.172 11.149 0.418 1.00 72.50 184 ARG A N 1
ATOM 1406 C CA . ARG A 1 184 ? -23.359 9.971 0.780 1.00 72.50 184 ARG A CA 1
ATOM 1407 C C . ARG A 1 184 ? -22.191 9.704 -0.179 1.00 72.50 184 ARG A C 1
ATOM 1409 O O . ARG A 1 184 ? -21.147 9.273 0.287 1.00 72.50 184 ARG A O 1
ATOM 1416 N N . ASP A 1 185 ? -22.325 10.063 -1.452 1.00 80.12 185 ASP A N 1
ATOM 1417 C CA . ASP A 1 185 ? -21.348 9.731 -2.502 1.00 80.12 185 ASP A CA 1
ATOM 1418 C C . ASP A 1 185 ? -20.239 10.786 -2.680 1.00 80.12 185 ASP A C 1
ATOM 1420 O O . ASP A 1 185 ? -19.511 10.791 -3.666 1.00 80.12 185 ASP A O 1
ATOM 1424 N N . THR A 1 186 ? -20.123 11.737 -1.749 1.00 85.88 186 THR A N 1
ATOM 1425 C CA . THR A 1 186 ? -19.217 12.899 -1.890 1.00 85.88 186 THR A CA 1
ATOM 1426 C C . THR A 1 186 ? -18.149 12.991 -0.806 1.00 85.88 186 THR A C 1
ATOM 1428 O O . THR A 1 186 ? -17.295 13.880 -0.840 1.00 85.88 186 THR A O 1
ATOM 1431 N N . TYR A 1 187 ? -18.182 12.087 0.172 1.00 90.12 187 TYR A N 1
ATOM 1432 C CA . TYR A 1 187 ? -17.208 12.047 1.250 1.00 90.12 187 TYR A CA 1
ATOM 1433 C C . TYR A 1 187 ? -16.927 10.610 1.671 1.00 90.12 187 TYR A C 1
ATOM 1435 O O . TYR A 1 187 ? -17.764 9.723 1.541 1.00 90.12 187 TYR A O 1
ATOM 1443 N N . GLN A 1 188 ? -15.745 10.409 2.244 1.00 89.12 188 GLN A N 1
ATOM 1444 C CA . GLN A 1 188 ? -15.363 9.128 2.807 1.00 89.12 188 GLN A CA 1
ATOM 1445 C C . GLN A 1 188 ? -15.859 9.017 4.261 1.00 89.12 188 GLN A C 1
ATOM 1447 O O . GLN A 1 188 ? -15.423 9.808 5.116 1.00 89.12 188 GLN A O 1
ATOM 1452 N N . PRO A 1 189 ? -16.754 8.067 4.590 1.00 92.12 189 PRO A N 1
ATOM 1453 C CA . PRO A 1 189 ? -17.143 7.833 5.970 1.00 92.12 189 PRO A CA 1
ATOM 1454 C C . PRO A 1 189 ? -15.963 7.295 6.781 1.00 92.12 189 PRO A C 1
ATOM 1456 O O . PRO A 1 189 ? -15.113 6.557 6.284 1.00 92.12 189 PRO A O 1
ATOM 1459 N N . LEU A 1 190 ? -15.929 7.672 8.055 1.00 94.31 190 LEU A N 1
ATOM 1460 C CA . LEU A 1 190 ? -14.902 7.261 9.000 1.00 94.31 190 LEU A CA 1
ATOM 1461 C C . LEU A 1 190 ? -15.566 6.773 10.283 1.00 94.31 190 LEU A C 1
ATOM 1463 O O . LEU A 1 190 ? -16.437 7.453 10.829 1.00 94.31 190 LEU A O 1
ATOM 1467 N N . SER A 1 191 ? -15.125 5.630 10.796 1.00 95.00 191 SER A N 1
ATOM 1468 C CA . SER A 1 191 ? -15.462 5.172 12.142 1.00 95.00 191 SER A CA 1
ATOM 1469 C C . SER A 1 191 ? -14.204 4.992 12.988 1.00 95.00 191 SER A C 1
ATOM 1471 O O . SER A 1 191 ? -13.077 5.100 12.501 1.00 95.00 191 SER A O 1
ATOM 1473 N N . MET A 1 192 ? -14.399 4.759 14.284 1.00 95.44 192 MET A N 1
ATOM 1474 C CA . MET A 1 192 ? -13.326 4.414 15.208 1.00 95.44 192 MET A CA 1
ATOM 1475 C C . MET A 1 192 ? -13.372 2.923 15.526 1.00 95.44 192 MET A C 1
ATOM 1477 O O . MET A 1 192 ? -14.447 2.357 15.720 1.00 95.44 192 MET A O 1
ATOM 1481 N N . ARG A 1 193 ? -12.194 2.319 15.659 1.00 93.88 193 ARG A N 1
ATOM 1482 C CA . ARG A 1 193 ? -11.994 1.008 16.272 1.00 93.88 193 ARG A CA 1
ATOM 1483 C C . ARG A 1 193 ? -10.938 1.125 17.361 1.00 93.88 193 ARG A C 1
ATOM 1485 O O . ARG A 1 193 ? -9.949 1.831 17.188 1.00 93.88 193 ARG A O 1
ATOM 1492 N N . GLU A 1 194 ? -11.129 0.399 18.451 1.00 93.00 194 GLU A N 1
ATOM 1493 C CA . GLU A 1 194 ? -10.103 0.211 19.470 1.00 93.00 194 GLU A CA 1
ATOM 1494 C C . GLU A 1 194 ? -9.625 -1.243 19.446 1.00 93.00 194 GLU A C 1
ATOM 1496 O O . GLU A 1 194 ? -10.438 -2.164 19.361 1.00 93.00 194 GLU A O 1
ATOM 1501 N N . VAL A 1 195 ? -8.308 -1.444 19.460 1.00 90.75 195 VAL A N 1
ATOM 1502 C CA . VAL A 1 195 ? -7.665 -2.764 19.483 1.00 90.75 195 VAL A CA 1
ATOM 1503 C C . 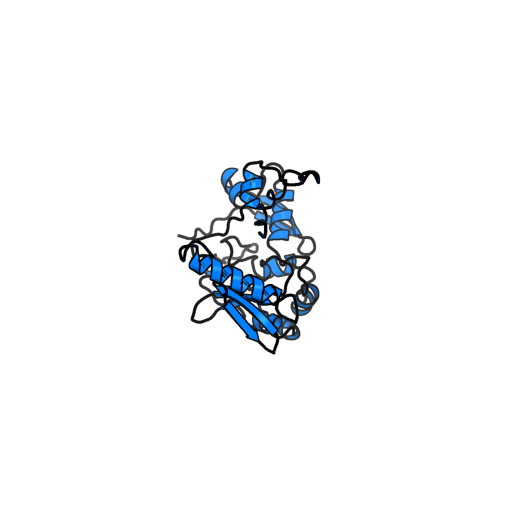VAL A 1 195 ? -6.491 -2.686 20.447 1.00 90.75 195 VAL A C 1
ATOM 1505 O O . VAL A 1 195 ? -5.622 -1.834 20.278 1.00 90.75 195 VAL A O 1
ATOM 1508 N N . ASN A 1 196 ? -6.465 -3.546 21.469 1.00 88.75 196 ASN A N 1
ATOM 1509 C CA . ASN A 1 196 ? -5.398 -3.589 22.480 1.00 88.75 196 ASN A CA 1
ATOM 1510 C C . ASN A 1 196 ? -5.087 -2.209 23.103 1.00 88.75 196 ASN A C 1
ATOM 1512 O O . ASN A 1 196 ? -3.927 -1.828 23.245 1.00 88.75 196 ASN A O 1
ATOM 1516 N N . GLY A 1 197 ? -6.128 -1.423 23.406 1.00 89.19 197 GLY A N 1
ATOM 1517 C CA . GLY A 1 197 ? -6.005 -0.072 23.971 1.00 89.19 197 GLY A CA 1
ATOM 1518 C C . GLY A 1 197 ? -5.502 1.003 22.995 1.00 89.19 197 GLY A C 1
ATOM 1519 O O . GLY A 1 197 ? -5.355 2.159 23.382 1.00 89.19 197 GLY A O 1
ATOM 1520 N N . LYS A 1 198 ? -5.250 0.657 21.727 1.00 92.44 198 LYS A N 1
ATOM 1521 C CA . LYS A 1 198 ? -4.867 1.596 20.665 1.00 92.44 198 LYS A CA 1
ATOM 1522 C C . LYS A 1 198 ? -6.081 1.947 19.818 1.00 92.44 198 LYS A C 1
ATOM 1524 O O . LYS A 1 198 ? -6.888 1.084 19.472 1.00 92.44 198 LYS A O 1
ATOM 1529 N N . ARG A 1 199 ? -6.187 3.219 19.434 1.00 95.38 199 ARG A N 1
ATOM 1530 C CA . ARG A 1 199 ? -7.290 3.728 18.613 1.00 95.38 199 ARG A CA 1
ATOM 1531 C C . ARG A 1 199 ? -6.896 3.816 17.149 1.00 95.38 199 ARG A C 1
ATOM 1533 O O . ARG A 1 199 ? -5.821 4.307 16.808 1.00 95.38 199 ARG A O 1
ATOM 1540 N N . PHE A 1 200 ? -7.813 3.400 16.291 1.00 96.31 200 PHE A N 1
ATOM 1541 C CA . PHE A 1 200 ? -7.672 3.415 14.847 1.00 96.31 200 PHE A CA 1
ATOM 1542 C C . PHE A 1 200 ? -8.889 4.091 14.230 1.00 96.31 200 PHE A C 1
ATOM 1544 O O . PHE A 1 200 ? -10.029 3.831 14.614 1.00 96.31 200 PHE A O 1
ATOM 1551 N N . SER A 1 201 ? -8.647 4.933 13.232 1.00 96.69 201 SER A N 1
ATOM 1552 C CA . SER A 1 201 ? -9.677 5.194 12.228 1.00 96.69 201 SER A CA 1
ATOM 1553 C C . SER A 1 201 ? -9.898 3.944 11.390 1.00 96.69 201 SER A C 1
ATOM 1555 O O . SER A 1 201 ? -8.936 3.244 11.085 1.00 96.69 201 SER A O 1
ATOM 1557 N N . ALA A 1 202 ? -11.142 3.701 10.996 1.00 97.12 202 ALA A N 1
ATOM 1558 C CA . ALA A 1 202 ? -11.515 2.704 10.008 1.00 97.12 202 ALA A CA 1
ATOM 1559 C C . ALA A 1 202 ? -12.283 3.398 8.880 1.00 97.12 202 ALA A C 1
ATOM 1561 O O . ALA A 1 202 ? -13.350 3.975 9.099 1.00 97.12 202 ALA A O 1
ATOM 1562 N N . SER A 1 203 ? -11.707 3.368 7.683 1.00 95.94 203 SER A N 1
ATOM 1563 C CA . SER A 1 203 ? -12.312 3.906 6.466 1.00 95.94 203 SER A CA 1
ATOM 1564 C C . SER A 1 203 ? -12.627 2.745 5.532 1.00 95.94 203 SER A C 1
ATOM 1566 O O . SER A 1 203 ? -11.687 2.022 5.206 1.00 95.94 203 SER A O 1
ATOM 1568 N N . PRO A 1 204 ? -13.876 2.542 5.079 1.00 95.88 204 PRO A N 1
ATOM 1569 C CA . PRO A 1 204 ? -14.140 1.553 4.042 1.00 95.88 204 PRO A CA 1
ATOM 1570 C C . PRO A 1 204 ? -13.373 1.898 2.760 1.00 95.88 204 PRO A C 1
ATOM 1572 O O . PRO A 1 204 ? -13.007 3.057 2.539 1.00 95.88 204 PRO A O 1
ATOM 1575 N N . LEU A 1 205 ? -13.114 0.893 1.930 1.00 95.69 205 LEU A N 1
ATOM 1576 C CA . LEU A 1 205 ? -12.563 1.088 0.599 1.00 95.69 205 LEU A CA 1
ATOM 1577 C C . LEU A 1 205 ? -13.497 2.001 -0.201 1.00 95.69 205 LEU A C 1
ATOM 1579 O O . LEU A 1 205 ? -14.707 1.792 -0.233 1.00 95.69 205 LEU A O 1
ATOM 1583 N N . MET A 1 206 ? -12.916 3.036 -0.803 1.00 92.25 206 MET A N 1
ATOM 1584 C CA . MET A 1 206 ? -13.667 4.049 -1.544 1.00 92.25 206 MET A CA 1
ATOM 1585 C C . MET A 1 206 ? -13.979 3.644 -2.987 1.00 92.25 206 MET A C 1
ATOM 1587 O O . MET A 1 206 ? -14.795 4.300 -3.618 1.00 92.25 206 MET A O 1
ATOM 1591 N N . LEU A 1 207 ? -13.280 2.632 -3.508 1.00 92.69 207 LEU A N 1
ATOM 1592 C CA . LEU A 1 207 ? -13.324 2.228 -4.909 1.00 92.69 207 LEU A CA 1
ATOM 1593 C C . LEU A 1 207 ? -14.154 0.959 -5.075 1.00 92.69 207 LEU A C 1
ATOM 1595 O O . LEU A 1 207 ? -13.996 -0.004 -4.317 1.00 92.69 207 LEU A O 1
ATOM 1599 N N . ALA A 1 208 ? -14.982 0.942 -6.111 1.00 90.69 208 ALA A N 1
ATOM 1600 C CA . ALA A 1 208 ? -15.498 -0.287 -6.682 1.00 90.69 208 ALA A CA 1
ATOM 1601 C C . ALA A 1 208 ? -14.392 -1.057 -7.424 1.00 90.69 208 ALA A C 1
ATOM 1603 O O . ALA A 1 208 ? -13.289 -0.565 -7.668 1.00 90.69 208 ALA A O 1
ATOM 1604 N N . ARG A 1 209 ? -14.709 -2.298 -7.802 1.00 90.06 209 ARG A N 1
ATOM 1605 C CA . ARG A 1 209 ? -13.789 -3.212 -8.494 1.00 90.06 209 ARG A CA 1
ATOM 1606 C C . ARG A 1 209 ? -13.222 -2.621 -9.785 1.00 90.06 209 ARG A C 1
ATOM 1608 O O . ARG A 1 209 ? -12.135 -3.011 -10.184 1.00 90.06 209 ARG A O 1
ATOM 1615 N N . ASP A 1 210 ? -13.960 -1.752 -10.460 1.00 90.75 210 ASP A N 1
ATOM 1616 C CA . ASP A 1 210 ? -13.654 -1.147 -11.758 1.00 90.75 210 ASP A CA 1
ATOM 1617 C C . ASP A 1 210 ? -13.301 0.347 -11.671 1.00 90.75 210 ASP A C 1
ATOM 1619 O O . ASP A 1 210 ? -13.263 1.033 -12.690 1.00 90.75 210 ASP A O 1
ATOM 1623 N N . GLU A 1 211 ? -12.988 0.844 -10.471 1.00 91.62 211 GLU A N 1
ATOM 1624 C CA . GLU A 1 211 ? -12.590 2.232 -10.232 1.00 91.62 211 GLU A CA 1
ATOM 1625 C C . GLU A 1 211 ? -11.133 2.332 -9.771 1.00 91.62 211 GLU A C 1
ATOM 1627 O O . GLU A 1 211 ? -10.639 1.492 -9.019 1.00 91.62 211 GLU A O 1
ATOM 1632 N N . GLU A 1 212 ? -10.444 3.398 -10.179 1.00 90.25 212 GLU A N 1
ATOM 1633 C CA . GLU A 1 212 ? -9.090 3.716 -9.722 1.00 90.25 212 GLU A CA 1
ATOM 1634 C C . GLU A 1 212 ? -9.014 5.106 -9.081 1.00 90.25 212 GLU A C 1
ATOM 1636 O O . GLU A 1 212 ? -9.733 6.045 -9.434 1.00 90.25 212 GLU A O 1
ATOM 1641 N N . LEU A 1 213 ? -8.090 5.264 -8.134 1.00 89.69 213 LEU A N 1
ATOM 1642 C CA . LEU A 1 213 ? -7.828 6.535 -7.479 1.00 89.69 213 LEU A CA 1
ATOM 1643 C C . LEU A 1 213 ? -6.802 7.355 -8.269 1.00 89.69 213 LEU A C 1
ATOM 1645 O O . LEU A 1 213 ? -5.585 7.220 -8.099 1.00 89.69 213 LEU A O 1
ATOM 1649 N N . VAL A 1 214 ? -7.291 8.334 -9.028 1.00 85.31 214 VAL A N 1
ATOM 1650 C CA . VAL A 1 214 ? -6.436 9.351 -9.652 1.00 85.31 214 VAL A CA 1
ATOM 1651 C C . VAL A 1 214 ? -6.257 10.540 -8.710 1.00 85.31 214 VAL A C 1
ATOM 1653 O O . VAL A 1 214 ? -7.110 11.418 -8.576 1.00 85.31 214 VAL A O 1
ATOM 1656 N N . GLN A 1 215 ? -5.107 10.602 -8.036 1.00 80.94 215 GLN A N 1
ATOM 1657 C CA . GLN A 1 215 ? -4.813 11.713 -7.129 1.00 80.94 215 GLN A CA 1
ATOM 1658 C C . GLN A 1 215 ? -4.695 13.043 -7.891 1.00 80.94 215 GLN A C 1
ATOM 1660 O O . GLN A 1 215 ? -3.945 13.150 -8.860 1.00 80.94 215 GLN A O 1
ATOM 1665 N N . SER A 1 216 ? -5.344 14.100 -7.393 1.00 80.56 216 SER A N 1
ATOM 1666 C CA . SER A 1 216 ? -5.385 15.423 -8.046 1.00 80.56 216 SER A CA 1
ATOM 1667 C C . SER A 1 216 ? -4.009 16.007 -8.373 1.00 80.56 216 SER A C 1
ATOM 1669 O O . SER A 1 216 ? -3.836 16.661 -9.396 1.00 80.56 216 SER A O 1
ATOM 1671 N N . HIS A 1 217 ? -2.996 15.740 -7.546 1.00 75.25 217 HIS A N 1
ATOM 1672 C CA . HIS A 1 217 ? -1.634 16.196 -7.814 1.00 75.25 217 HIS A CA 1
ATOM 1673 C C . HIS A 1 217 ? -1.027 15.565 -9.085 1.00 75.25 217 HIS A C 1
ATOM 1675 O O . HIS A 1 217 ? -0.186 16.207 -9.714 1.00 75.25 217 HIS A O 1
ATOM 1681 N N . ARG A 1 218 ? -1.442 14.342 -9.466 1.00 73.38 218 ARG A N 1
ATOM 1682 C CA . ARG A 1 218 ? -1.048 13.695 -10.728 1.00 73.38 218 ARG A CA 1
ATOM 1683 C C . ARG A 1 218 ? -1.693 14.409 -11.910 1.00 73.38 218 ARG A C 1
ATOM 1685 O O . ARG A 1 218 ? -0.971 14.829 -12.805 1.00 73.38 218 ARG A O 1
ATOM 1692 N N . LEU A 1 219 ? -3.001 14.673 -11.843 1.00 74.69 219 LEU A N 1
ATOM 1693 C CA . LEU A 1 219 ? -3.713 15.472 -12.853 1.00 74.69 219 LEU A CA 1
ATOM 1694 C C . LEU A 1 219 ? -3.079 16.855 -13.027 1.00 74.69 219 LEU A C 1
ATOM 1696 O O . LEU A 1 219 ? -2.832 17.302 -14.140 1.00 74.69 219 LEU A O 1
ATOM 1700 N N . TYR A 1 220 ? -2.755 17.528 -11.923 1.00 75.88 220 TYR A N 1
ATOM 1701 C CA . TYR A 1 220 ? -2.097 18.830 -11.968 1.00 75.88 220 TYR A CA 1
ATOM 1702 C C . TYR A 1 220 ? -0.727 18.767 -12.647 1.00 75.88 220 TYR A C 1
ATOM 1704 O O . TYR A 1 220 ? -0.420 19.642 -13.453 1.00 75.88 220 TYR A O 1
ATOM 1712 N N . ALA A 1 221 ? 0.071 17.734 -12.365 1.00 68.62 221 ALA A N 1
ATOM 1713 C CA . ALA A 1 221 ? 1.350 17.528 -13.034 1.00 68.62 221 ALA A CA 1
ATOM 1714 C C . ALA A 1 221 ? 1.176 17.273 -14.543 1.00 68.62 221 ALA A C 1
ATOM 1716 O O . ALA A 1 221 ? 1.874 17.903 -15.333 1.00 68.62 221 ALA A O 1
ATOM 1717 N N . MET A 1 222 ? 0.216 16.427 -14.936 1.00 67.50 222 MET A N 1
ATOM 1718 C CA . MET A 1 222 ? -0.099 16.135 -16.343 1.00 67.50 222 MET A CA 1
ATOM 1719 C C . MET A 1 222 ? -0.560 17.381 -17.109 1.00 67.50 222 MET A C 1
ATOM 1721 O O . MET A 1 222 ? -0.147 17.600 -18.241 1.00 67.50 222 MET A O 1
ATOM 1725 N N . CYS A 1 223 ? -1.355 18.247 -16.477 1.00 71.19 223 CYS A N 1
ATOM 1726 C CA . CYS A 1 223 ? -1.809 19.507 -17.069 1.00 71.19 223 CYS A CA 1
ATOM 1727 C C . CYS A 1 223 ? -0.739 20.619 -17.058 1.00 71.19 223 CYS A C 1
ATOM 1729 O O . CYS A 1 223 ? -1.064 21.781 -17.304 1.00 71.19 223 CYS A O 1
ATOM 1731 N N . GLY A 1 224 ? 0.516 20.320 -16.696 1.00 67.62 224 GLY A N 1
ATOM 1732 C CA . GLY A 1 224 ? 1.592 21.313 -16.601 1.00 67.62 224 GLY A CA 1
ATOM 1733 C C . GLY A 1 224 ? 1.389 22.355 -15.492 1.00 67.62 224 GLY A C 1
ATOM 1734 O O . GLY A 1 224 ? 2.057 23.392 -15.468 1.00 67.62 224 GLY A O 1
ATOM 1735 N N . MET A 1 225 ? 0.475 22.108 -14.549 1.00 68.62 225 MET A N 1
ATOM 1736 C CA . MET A 1 225 ? 0.180 23.040 -13.469 1.00 68.62 225 MET A CA 1
ATOM 1737 C C . MET A 1 225 ? 1.214 22.913 -12.356 1.00 68.62 225 MET A C 1
ATOM 1739 O O . MET A 1 225 ? 1.243 21.975 -11.560 1.00 68.62 225 MET A O 1
ATOM 1743 N N . GLN A 1 226 ? 2.071 23.920 -12.271 1.00 60.09 226 GLN A N 1
ATOM 1744 C CA . GLN A 1 226 ? 3.079 24.025 -11.227 1.00 60.09 226 GLN A CA 1
ATOM 1745 C C . GLN A 1 226 ? 2.421 24.462 -9.910 1.00 60.09 226 GLN A C 1
ATOM 1747 O O . GLN A 1 226 ? 1.648 25.426 -9.879 1.00 60.09 226 GLN A O 1
ATOM 1752 N N . ARG A 1 227 ? 2.776 23.821 -8.781 1.00 56.16 227 ARG A N 1
ATOM 1753 C CA . ARG A 1 227 ? 2.472 24.390 -7.454 1.00 56.16 227 ARG A CA 1
ATOM 1754 C C . ARG A 1 227 ? 3.060 25.795 -7.427 1.00 56.16 227 ARG A C 1
ATOM 1756 O O . ARG A 1 227 ? 4.280 25.952 -7.410 1.00 56.16 227 ARG A O 1
ATOM 1763 N N . ARG A 1 228 ? 2.204 26.820 -7.372 1.00 59.09 228 ARG A N 1
ATOM 1764 C CA . ARG A 1 228 ? 2.650 28.178 -7.050 1.00 59.09 228 ARG A CA 1
ATOM 1765 C C . ARG A 1 228 ? 3.475 28.084 -5.772 1.00 59.09 228 ARG A C 1
ATOM 1767 O O . ARG A 1 228 ? 2.955 27.667 -4.733 1.00 59.09 228 ARG A O 1
ATOM 1774 N N . LYS A 1 229 ? 4.763 28.442 -5.849 1.00 45.88 229 LYS A N 1
ATOM 1775 C CA . LYS A 1 229 ? 5.584 28.634 -4.651 1.00 45.88 229 LYS A CA 1
ATOM 1776 C C . LYS A 1 229 ? 4.778 29.551 -3.741 1.00 45.88 229 LYS A C 1
ATOM 1778 O O . LYS A 1 229 ? 4.354 30.622 -4.174 1.00 45.88 229 LYS A O 1
ATOM 1783 N N . ARG A 1 230 ? 4.501 29.103 -2.514 1.00 46.00 230 ARG A N 1
ATOM 1784 C CA . ARG A 1 230 ? 3.888 29.951 -1.489 1.00 46.00 230 ARG A CA 1
ATOM 1785 C C . ARG A 1 230 ? 4.838 31.134 -1.301 1.00 46.00 230 ARG A C 1
ATOM 1787 O O . ARG A 1 230 ? 5.840 31.013 -0.603 1.00 46.00 230 ARG A O 1
ATOM 1794 N N . THR A 1 231 ? 4.566 32.262 -1.947 1.00 42.34 231 THR A N 1
ATOM 1795 C CA . THR A 1 231 ? 5.156 33.529 -1.536 1.00 42.34 231 THR A CA 1
ATOM 1796 C C . THR A 1 231 ? 4.647 33.770 -0.123 1.00 42.34 231 THR A C 1
ATOM 1798 O O . THR A 1 231 ? 3.441 33.788 0.122 1.00 42.34 231 THR A O 1
ATOM 1801 N N . ARG A 1 232 ? 5.567 33.888 0.838 1.00 43.22 232 ARG A N 1
ATOM 1802 C CA . ARG A 1 232 ? 5.266 34.129 2.259 1.00 43.22 232 ARG A CA 1
ATOM 1803 C C . ARG A 1 232 ? 4.576 35.482 2.528 1.00 43.22 232 ARG A C 1
ATOM 1805 O O . ARG A 1 232 ? 4.423 35.848 3.683 1.00 43.22 232 ARG A O 1
ATOM 1812 N N . SER A 1 233 ? 4.111 36.211 1.513 1.00 47.09 233 SER A N 1
ATOM 1813 C CA . SER A 1 233 ? 3.380 37.472 1.662 1.00 47.09 233 SER A CA 1
ATOM 1814 C C . SER A 1 233 ? 1.959 37.376 1.102 1.00 47.09 233 SER A C 1
ATOM 1816 O O . SER A 1 233 ? 1.617 37.931 0.063 1.00 47.09 233 SER A O 1
ATOM 1818 N N . ARG A 1 234 ? 1.083 36.686 1.828 1.00 40.47 234 ARG A N 1
ATOM 1819 C CA . ARG A 1 234 ? -0.348 37.006 1.803 1.00 40.47 234 ARG A CA 1
ATOM 1820 C C . ARG A 1 234 ? -0.849 36.976 3.234 1.00 40.47 234 ARG A C 1
ATOM 1822 O O . ARG A 1 234 ? -1.344 35.958 3.703 1.00 40.47 234 ARG A O 1
ATOM 1829 N N . HIS A 1 235 ? -0.686 38.097 3.934 1.00 40.78 235 HIS A N 1
ATOM 1830 C CA . HIS A 1 235 ? -1.692 38.464 4.921 1.00 40.78 235 HIS A CA 1
ATOM 1831 C C . HIS A 1 235 ? -3.012 38.515 4.148 1.00 40.78 235 HIS A C 1
ATOM 1833 O O . HIS A 1 235 ? -3.216 39.411 3.331 1.00 40.78 235 HIS A O 1
ATOM 1839 N N . LEU A 1 236 ? -3.866 37.505 4.321 1.00 36.03 236 LEU A N 1
ATOM 1840 C CA . LEU A 1 236 ? -5.282 37.744 4.098 1.00 36.03 236 LEU A CA 1
ATOM 1841 C C . LEU A 1 236 ? -5.653 38.852 5.089 1.00 36.03 236 LEU A C 1
ATOM 1843 O O . LEU A 1 236 ? -5.348 38.682 6.273 1.00 36.03 236 LEU A O 1
ATOM 1847 N N . PRO A 1 237 ? -6.249 39.978 4.665 1.00 39.28 237 PRO A N 1
ATOM 1848 C CA . PRO A 1 237 ? -6.874 40.867 5.623 1.00 39.28 237 PRO A CA 1
ATOM 1849 C C . PRO A 1 237 ? -7.959 40.047 6.322 1.00 39.28 237 PRO A C 1
ATOM 1851 O O . PRO A 1 237 ? -8.973 39.684 5.726 1.00 39.28 237 PRO A O 1
ATOM 1854 N N . LEU A 1 238 ? -7.666 39.673 7.567 1.00 40.41 238 LEU A N 1
ATOM 1855 C CA . LEU A 1 238 ? -8.626 39.120 8.504 1.00 40.41 238 LEU A CA 1
ATOM 1856 C C . LEU A 1 238 ? -9.840 40.050 8.533 1.00 40.41 238 LEU A C 1
ATOM 1858 O O . LEU A 1 238 ? -9.699 41.273 8.454 1.00 40.41 238 LEU A O 1
ATOM 1862 N N . CYS A 1 239 ? -11.018 39.434 8.593 1.00 43.12 239 CYS A N 1
ATOM 1863 C CA . CYS A 1 239 ? -12.321 40.066 8.722 1.00 43.12 239 CYS A CA 1
ATOM 1864 C C . CYS A 1 239 ? -12.266 41.370 9.530 1.00 43.12 239 CYS A C 1
ATOM 1866 O O . CYS A 1 239 ? -11.723 41.398 10.635 1.00 43.12 239 CYS A O 1
ATOM 1868 N N . LYS A 1 240 ? -12.873 42.439 8.995 1.00 41.66 240 LYS A N 1
ATOM 1869 C CA . LYS A 1 240 ? -13.135 43.653 9.777 1.00 41.66 240 LYS A CA 1
ATOM 1870 C C . LYS A 1 240 ? -13.896 43.252 11.053 1.00 41.66 240 LYS A C 1
ATOM 1872 O O . LYS A 1 240 ? -14.865 42.498 10.936 1.00 41.66 240 LYS A O 1
ATOM 1877 N N . PRO A 1 241 ? -13.486 43.719 12.244 1.00 47.47 241 PRO A N 1
ATOM 1878 C CA . PRO A 1 241 ? -14.220 43.436 13.467 1.00 47.47 241 PRO A CA 1
ATOM 1879 C C . PRO A 1 241 ? -15.636 44.016 13.369 1.00 47.47 241 PRO A C 1
ATOM 1881 O O . PRO A 1 241 ? -15.829 45.132 12.882 1.00 47.47 241 PRO A O 1
ATOM 1884 N N . LEU A 1 242 ? -16.624 43.235 13.807 1.00 49.69 242 LEU A N 1
ATOM 1885 C CA . LEU A 1 242 ? -18.000 43.699 13.976 1.00 49.69 242 LEU A CA 1
ATOM 1886 C C . LEU A 1 242 ? -18.035 44.804 15.048 1.00 49.69 242 LEU A C 1
ATOM 1888 O O . LEU A 1 242 ? -17.321 44.689 16.049 1.00 49.69 242 LEU A O 1
ATOM 1892 N N . PRO A 1 243 ? -18.845 45.862 14.869 1.00 50.56 243 PRO A N 1
ATOM 1893 C CA . PRO A 1 243 ? -18.963 46.925 15.858 1.00 50.56 243 PRO A CA 1
ATOM 1894 C C . PRO A 1 243 ? -19.580 46.384 17.152 1.00 50.56 243 PRO A C 1
ATOM 1896 O O . PRO A 1 243 ? -20.612 45.713 17.139 1.00 50.56 243 PRO A O 1
ATOM 1899 N N . THR A 1 244 ? -18.935 46.679 18.277 1.00 55.34 244 THR A N 1
ATOM 1900 C CA . THR A 1 244 ? -19.466 46.414 19.615 1.00 55.34 244 THR A CA 1
ATOM 1901 C C . THR A 1 244 ? -20.660 47.333 19.897 1.00 55.34 244 THR A C 1
ATOM 1903 O O . THR A 1 244 ? -20.582 48.529 19.610 1.00 55.34 244 THR A O 1
ATOM 1906 N N . PRO A 1 245 ? -21.764 46.826 20.475 1.00 50.56 245 PRO A N 1
ATOM 1907 C CA . PRO A 1 245 ? -22.886 47.673 20.853 1.00 50.56 245 PRO A CA 1
ATOM 1908 C C . PRO A 1 245 ? -22.482 48.588 22.015 1.00 50.56 245 PRO A C 1
ATOM 1910 O O . PRO A 1 245 ? -21.944 48.135 23.029 1.00 50.56 245 PRO A O 1
ATOM 1913 N N . SER A 1 246 ? -22.743 49.886 21.861 1.00 52.12 246 SER A N 1
ATOM 1914 C CA . SER A 1 246 ? -22.598 50.881 22.921 1.00 52.12 246 SER A CA 1
ATOM 1915 C C . SER A 1 246 ? -23.580 50.571 24.049 1.00 52.12 246 SER A C 1
ATOM 1917 O O . SER A 1 246 ? -24.790 50.546 23.826 1.00 52.12 246 SER A O 1
ATOM 1919 N N . ARG A 1 247 ? -23.064 50.355 25.261 1.00 45.41 247 ARG A N 1
ATOM 1920 C CA . ARG A 1 247 ? -23.883 50.400 26.474 1.00 45.41 247 ARG A CA 1
ATOM 1921 C C . ARG A 1 247 ? -24.266 51.858 26.736 1.00 45.41 247 ARG A C 1
ATOM 1923 O O . ARG A 1 247 ? -23.386 52.659 27.041 1.00 45.41 247 ARG A O 1
ATOM 1930 N N . THR A 1 248 ? -25.545 52.175 26.584 1.00 53.78 248 THR A N 1
ATOM 1931 C CA . THR A 1 248 ? -26.215 53.256 27.324 1.00 53.78 248 THR A CA 1
ATOM 1932 C C . THR A 1 248 ? -26.784 52.689 28.607 1.00 53.78 248 THR A C 1
ATOM 1934 O O . THR A 1 248 ? -27.347 51.572 28.517 1.00 53.78 248 THR A O 1
#

Sequence (248 aa):
MFENRQLFDFEVEPETGKARVLDAPCAPD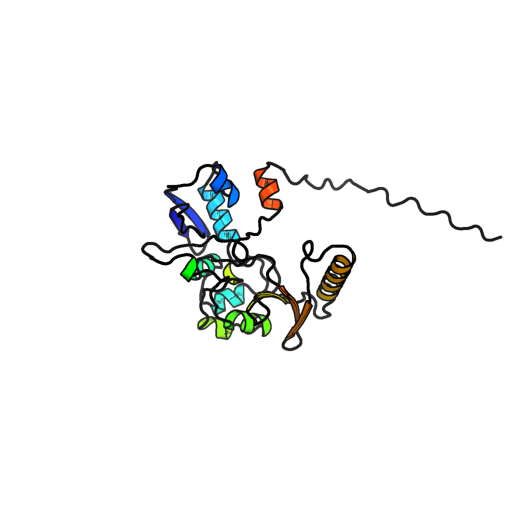GELASIGLDCSNLNAALTKLVRTRSISSNRVDLGEILEGFGVRSAVELALMGHGASLTDHFWYRAPGSLARWEDVNFFDNDWDATFCASILASQYDGLAACSPDIPDITTAGHLRKAWERRDAGIFLLKQAQRDDGADLVGSLLASQLCARLFGRDTYQPLSMREVNGKRFSASPLMLARDEELVQSHRLYAMCGMQRRKRTRSRHLPLCKPLPTPSRT

Secondary structure (DSSP, 8-state):
--------EEEE-TTT--EEEEE-TT--HHHHHHTT--GGGHHHHHHHHHHHTSS-TT-TTHHHHHHHHT-S-HHHHHHHTTT--SS-S---PPTT----HHHH-TTTS---THHHHHHHHT--GGGGGS-S--GGGG--SSS-EEEEEETTEEEEEEE-SSTT-HHHHHHHHHHHHHHHHS-GGGS---EEEEETTEEEEEEE----TT-----HHHHHHHTT-------S-------PPPPPPP--

pLDDT: mean 86.45, std 15.78, range [36.03, 98.44]

Radius of gyration: 21.59 Å; chains: 1; bounding box: 44×70×54 Å

Foldseek 3Di:
DDDQDDQFDWDADQQQLQIDTPGGPDDDQVNCLQLLADPVDRRVRNSVSLQLLFEAPQAPCVVLLCVLQVHNDLSNLCVQQQSEALFDQHGHDDPPDPDGSVRQHPQPDDAFCQLVVCLQVVNRNSSNVGRSSANNRRDYDYFRWGWDQDPVGIKIKTWQPDLVSVVVVVVQVVLVVCVVVDDPLPDWHWDWDHDPSTIIIITHRNDDPPDHDDDVVSVCVSVVNDDDDPPVDDPPPPDDDDDDDDDD